Protein AF-A0A2J6IHY3-F1 (afdb_monomer)

Secondary structure (DSSP, 8-state):
--HHHHHHHHHHHHHHHHHHHHHHHHHHHHS---HHHHHHHHHHHHTT-----SSPPPHHHHHHHHHHHHHHHHHHHHHHHHHHHHHHHHHHHHHTHHHHTTTT-----SEEEEE--SHHHHHHHHHHHHTT--EEEEES-HHHHHHTTTSSSEEEES-TTSHHHHHHTTGGGEEEEEE--S---

Mean predicted aligned error: 14.16 Å

Sequence (185 aa):
MDISGNRNILIAGLYSLVLIIAGTIGYMLIDDYSFVNALYMTVITVSTVGYGEVQELSDAGKIFTLVLILAGLGVLAYFITSISQNLFQNQLGFFYGVYNKRKGVSKMENHVIVVGYGRNGGQVVNELMALGSNLIVVDESHEIVINNMGQPVRFIEGDATQDEILIKADIKMAKSLITTLPNDA

Nearest PDB structures (foldseek):
  3fwz-assembly1_B  TM=9.564E-01  e=4.174E-05  Escherichia coli K-12
  4gx5-assembly2_D-3  TM=4.742E-01  e=3.148E-06  Geobacter sulfurreducens PCA
  8by2-assembly1_A  TM=4.312E-01  e=1.243E-04  Escherichia coli
  8bxg-assembly1_A  TM=3.828E-01  e=2.636E-05  Escherichia coli
  9emb-assembly1_A  TM=4.256E-01  e=3.703E-04  Escherichia coli

Foldseek 3Di:
DDPVLVVLLVVLVVLLVVLLVCQLVCCCPQVVDDSVLSSVQSCCLLVVVPPDRSDDGDPSRVVVSVVSNVSSVVSVVSNVVSVVVVVVCVVVCLVCVLVPVVPPDDQDAAAEEEEDCPPVSVVVVVVCVVVVGAYEYEYQDPVVCSVCVPDPHHYQHDDPVDPVSCVVVNVVRYPYYHYPDPDPD

Structure (mmCIF, N/CA/C/O backbone):
data_AF-A0A2J6IHY3-F1
#
_entry.id   AF-A0A2J6IHY3-F1
#
loop_
_atom_site.group_PDB
_atom_site.id
_atom_site.type_symbol
_atom_site.label_atom_id
_atom_site.label_alt_id
_atom_site.label_comp_id
_atom_site.label_asym_id
_atom_site.label_entity_id
_atom_site.label_seq_id
_atom_site.pdbx_PDB_ins_code
_atom_site.Cartn_x
_atom_site.Cartn_y
_atom_site.Cartn_z
_atom_site.occupancy
_atom_site.B_iso_or_equiv
_atom_site.auth_seq_id
_atom_site.auth_comp_id
_atom_site.auth_asym_id
_atom_site.auth_atom_id
_atom_site.pdbx_PDB_model_num
ATOM 1 N N . MET A 1 1 ? -5.785 -13.556 7.963 1.00 42.06 1 MET A N 1
ATOM 2 C CA . MET A 1 1 ? -4.796 -12.853 7.128 1.00 42.06 1 MET A CA 1
ATOM 3 C C . MET A 1 1 ? -5.444 -12.707 5.774 1.00 42.06 1 MET A C 1
ATOM 5 O O . MET A 1 1 ? -5.869 -13.720 5.236 1.00 42.06 1 MET A O 1
ATOM 9 N N . ASP A 1 2 ? -5.664 -11.478 5.322 1.00 45.94 2 ASP A N 1
ATOM 10 C CA . ASP A 1 2 ? -6.341 -11.220 4.054 1.00 45.94 2 ASP A CA 1
ATOM 11 C C . ASP A 1 2 ? -5.385 -11.546 2.897 1.00 45.94 2 ASP A C 1
ATOM 13 O O . ASP A 1 2 ? -4.332 -10.932 2.746 1.00 45.94 2 ASP A O 1
ATOM 17 N N . ILE A 1 3 ? -5.706 -12.593 2.138 1.00 53.34 3 ILE A N 1
ATOM 18 C CA . ILE A 1 3 ? -4.872 -13.128 1.048 1.00 53.34 3 ILE A CA 1
ATOM 19 C C . ILE A 1 3 ? -5.014 -12.256 -0.217 1.00 53.34 3 ILE A C 1
ATOM 21 O O . ILE A 1 3 ? -4.190 -12.330 -1.132 1.00 53.34 3 ILE A O 1
ATOM 25 N N . SER A 1 4 ? -6.045 -11.404 -0.284 1.00 59.22 4 SER A N 1
ATOM 26 C CA . SER A 1 4 ? -6.382 -10.632 -1.484 1.00 59.22 4 SER A CA 1
ATOM 27 C C . SER A 1 4 ? -5.392 -9.498 -1.774 1.00 59.22 4 SER A C 1
ATOM 29 O O . SER A 1 4 ? -5.002 -9.304 -2.928 1.00 59.22 4 SER A O 1
ATOM 31 N N . GLY A 1 5 ? -4.918 -8.818 -0.729 1.00 64.81 5 GLY A N 1
ATOM 32 C CA . GLY A 1 5 ? -3.976 -7.706 -0.818 1.00 64.81 5 GLY A CA 1
ATOM 33 C C . GLY A 1 5 ? -2.616 -8.095 -1.395 1.00 64.81 5 GLY A C 1
ATOM 34 O O . GLY A 1 5 ? -2.132 -7.467 -2.341 1.00 64.81 5 GLY A O 1
ATOM 35 N N . ASN A 1 6 ? -2.054 -9.205 -0.903 1.00 72.88 6 ASN A N 1
ATOM 36 C CA . ASN A 1 6 ? -0.790 -9.748 -1.404 1.00 72.88 6 ASN A CA 1
ATOM 37 C C . ASN A 1 6 ? -0.890 -10.161 -2.876 1.00 72.88 6 ASN A C 1
ATOM 39 O O . ASN A 1 6 ? 0.055 -9.963 -3.634 1.00 72.88 6 ASN A O 1
ATOM 43 N N . ARG A 1 7 ? -2.036 -10.702 -3.309 1.00 82.75 7 ARG A N 1
ATOM 44 C CA . ARG A 1 7 ? -2.224 -11.144 -4.695 1.00 82.75 7 ARG A CA 1
ATOM 45 C C . ARG A 1 7 ? -2.152 -9.980 -5.686 1.00 82.75 7 ARG A C 1
ATOM 47 O O . ARG A 1 7 ? -1.493 -10.116 -6.709 1.00 82.75 7 ARG A O 1
ATOM 54 N N . ASN A 1 8 ? -2.780 -8.842 -5.388 1.00 82.31 8 ASN A N 1
ATOM 55 C CA . ASN A 1 8 ? -2.781 -7.687 -6.296 1.00 82.31 8 ASN A CA 1
ATOM 56 C C . ASN A 1 8 ? -1.384 -7.058 -6.427 1.00 82.31 8 ASN A C 1
ATOM 58 O O . ASN A 1 8 ? -0.966 -6.708 -7.529 1.00 82.31 8 ASN A O 1
ATOM 62 N N . ILE A 1 9 ? -0.627 -6.989 -5.325 1.00 85.31 9 ILE A N 1
ATOM 63 C CA . ILE A 1 9 ? 0.766 -6.514 -5.333 1.00 85.31 9 ILE A CA 1
ATOM 64 C C . ILE A 1 9 ? 1.656 -7.461 -6.151 1.00 85.31 9 ILE A C 1
ATOM 66 O O . ILE A 1 9 ? 2.458 -6.999 -6.959 1.00 85.31 9 ILE A O 1
ATOM 70 N N . LEU A 1 10 ? 1.485 -8.780 -5.997 1.00 88.88 10 LEU A N 1
ATOM 71 C CA . LEU A 1 10 ? 2.213 -9.774 -6.793 1.00 88.88 10 LEU A CA 1
ATOM 72 C C . LEU A 1 10 ? 1.886 -9.664 -8.287 1.00 88.88 10 LEU A C 1
ATOM 74 O O . LEU A 1 10 ? 2.791 -9.725 -9.116 1.00 88.88 10 LEU A O 1
ATOM 78 N N . ILE A 1 11 ? 0.613 -9.460 -8.631 1.00 89.75 11 ILE A N 1
ATOM 79 C CA . ILE A 1 11 ? 0.174 -9.254 -10.016 1.00 89.75 11 ILE A CA 1
ATOM 80 C C . ILE A 1 11 ? 0.811 -7.987 -10.598 1.00 89.75 11 ILE A C 1
ATOM 82 O O . ILE A 1 11 ? 1.359 -8.033 -11.697 1.00 89.75 11 ILE A O 1
ATOM 86 N N . ALA A 1 12 ? 0.795 -6.873 -9.862 1.00 88.75 12 ALA A N 1
ATOM 87 C CA . ALA A 1 12 ? 1.433 -5.633 -10.298 1.00 88.75 12 ALA A CA 1
ATOM 88 C C . ALA A 1 12 ? 2.948 -5.810 -10.498 1.00 88.75 12 ALA A C 1
ATOM 90 O O . ALA A 1 12 ? 3.487 -5.385 -11.516 1.00 88.75 12 ALA A O 1
ATOM 91 N N . GLY A 1 13 ? 3.623 -6.499 -9.570 1.00 90.81 13 GLY A N 1
ATOM 92 C CA . GLY A 1 13 ? 5.043 -6.831 -9.692 1.00 90.81 13 GLY A CA 1
ATOM 93 C C . GLY A 1 13 ? 5.349 -7.689 -10.923 1.00 90.81 13 GLY A C 1
ATOM 94 O O . GLY A 1 13 ? 6.323 -7.426 -11.627 1.00 90.81 13 GLY A O 1
ATOM 95 N N . LEU A 1 14 ? 4.492 -8.667 -11.229 1.00 93.50 14 LEU A N 1
ATOM 96 C CA . LEU A 1 14 ? 4.619 -9.495 -12.427 1.00 93.50 14 LEU A CA 1
ATOM 97 C C . LEU A 1 14 ? 4.452 -8.667 -13.710 1.00 93.50 14 LEU A C 1
ATOM 99 O O . LEU A 1 14 ? 5.265 -8.804 -14.621 1.00 93.50 14 LEU A O 1
ATOM 103 N N . TYR A 1 15 ? 3.454 -7.781 -13.779 1.00 93.12 15 TYR A N 1
ATOM 104 C CA . TYR A 1 15 ? 3.274 -6.889 -14.931 1.00 93.12 15 TYR A CA 1
ATOM 105 C C . TYR A 1 15 ? 4.461 -5.942 -15.127 1.00 93.12 15 TYR A C 1
ATOM 107 O O . TYR A 1 15 ? 4.921 -5.779 -16.257 1.00 93.12 15 TYR A O 1
ATOM 115 N N . SER A 1 16 ? 5.007 -5.374 -14.047 1.00 92.50 16 SER A N 1
ATOM 116 C CA . SER A 1 16 ? 6.227 -4.558 -14.109 1.00 92.50 16 SER A CA 1
ATOM 117 C C . SER A 1 16 ? 7.418 -5.353 -14.644 1.00 92.50 16 SER A C 1
ATOM 119 O O . SER A 1 16 ? 8.154 -4.854 -15.490 1.00 92.50 16 SER A O 1
ATOM 121 N N . LEU A 1 17 ? 7.599 -6.602 -14.201 1.00 94.50 17 LEU A N 1
ATOM 122 C CA . LEU A 1 17 ? 8.675 -7.465 -14.693 1.00 94.50 17 LEU A CA 1
ATOM 123 C C . LEU A 1 17 ? 8.520 -7.761 -16.190 1.00 94.50 17 LEU A C 1
ATOM 125 O O . LEU A 1 17 ? 9.491 -7.668 -16.939 1.00 94.50 17 LEU A O 1
ATOM 129 N N . VAL A 1 18 ? 7.300 -8.072 -16.635 1.00 95.75 18 VAL A N 1
ATOM 130 C CA . VAL A 1 18 ? 6.997 -8.299 -18.055 1.00 95.75 18 VAL A CA 1
ATOM 131 C 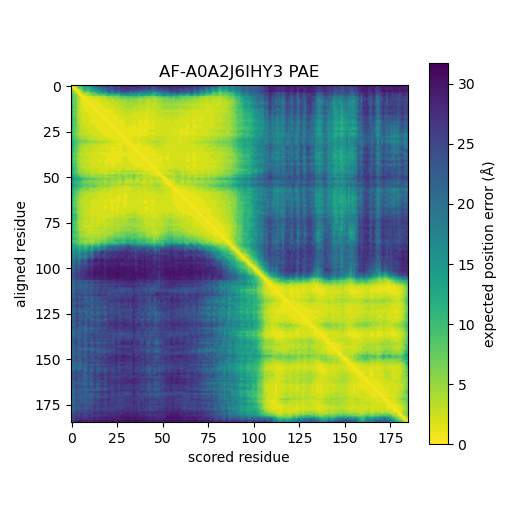C . VAL A 1 18 ? 7.280 -7.045 -18.879 1.00 95.75 18 VAL A C 1
ATOM 133 O O . VAL A 1 18 ? 7.904 -7.155 -19.931 1.00 95.75 18 VAL A O 1
ATOM 136 N N . LEU A 1 19 ? 6.897 -5.858 -18.395 1.00 95.81 19 LEU A N 1
ATOM 137 C CA . LEU A 1 19 ? 7.206 -4.590 -19.062 1.00 95.81 19 LEU A CA 1
ATOM 138 C C . LEU A 1 19 ? 8.707 -4.333 -19.158 1.00 95.81 19 LEU A C 1
ATOM 140 O O . LEU A 1 19 ? 9.171 -3.890 -20.203 1.00 95.81 19 LEU A O 1
ATOM 144 N N . ILE A 1 20 ? 9.472 -4.632 -18.106 1.00 96.88 20 ILE A N 1
ATOM 145 C CA . ILE A 1 20 ? 10.928 -4.457 -18.125 1.00 96.88 20 ILE A CA 1
ATOM 146 C C . ILE A 1 20 ? 11.571 -5.388 -19.156 1.00 96.88 20 ILE A C 1
ATOM 148 O O . ILE A 1 20 ? 12.424 -4.959 -19.933 1.00 96.88 20 ILE A O 1
ATOM 152 N N . ILE A 1 21 ? 11.144 -6.650 -19.206 1.00 97.69 21 ILE A N 1
ATOM 153 C CA . ILE A 1 21 ? 11.659 -7.623 -20.175 1.00 97.69 21 ILE A CA 1
ATOM 154 C C . ILE A 1 21 ? 11.271 -7.214 -21.601 1.00 97.69 21 ILE A C 1
ATOM 156 O O . ILE A 1 21 ? 12.132 -7.176 -22.478 1.00 97.69 21 ILE A O 1
ATOM 160 N N . ALA A 1 22 ? 10.003 -6.866 -21.832 1.00 97.50 22 ALA A N 1
ATOM 161 C CA . ALA A 1 22 ? 9.507 -6.447 -23.140 1.00 97.50 22 ALA A CA 1
ATOM 162 C C . ALA A 1 22 ? 10.168 -5.146 -23.620 1.00 97.50 22 ALA A C 1
ATOM 164 O O . ALA A 1 22 ? 10.566 -5.066 -24.778 1.00 97.50 22 ALA A O 1
ATOM 165 N N . GLY A 1 23 ? 10.339 -4.164 -22.731 1.00 97.25 23 GLY A N 1
ATOM 166 C CA . GLY A 1 23 ? 11.077 -2.926 -22.986 1.00 97.25 23 GLY A CA 1
ATOM 167 C C . GLY A 1 23 ? 12.519 -3.199 -23.399 1.00 97.25 23 GLY A C 1
ATOM 168 O O . GLY A 1 23 ? 12.959 -2.745 -24.452 1.00 97.25 23 GLY A O 1
ATOM 169 N N . THR A 1 24 ? 13.220 -4.026 -22.616 1.00 97.88 24 THR A N 1
ATOM 170 C CA . THR A 1 24 ? 14.622 -4.383 -22.871 1.00 97.88 24 THR A CA 1
ATOM 171 C C . THR A 1 24 ? 14.766 -5.078 -24.223 1.00 97.88 24 THR A C 1
ATOM 173 O O . THR A 1 24 ? 15.587 -4.672 -25.037 1.00 97.88 24 THR A O 1
ATOM 176 N N . ILE A 1 25 ? 13.940 -6.089 -24.503 1.00 98.12 25 ILE A N 1
ATOM 177 C CA . ILE A 1 25 ? 13.966 -6.793 -25.792 1.00 98.12 25 ILE A CA 1
ATOM 178 C C . ILE A 1 25 ? 13.598 -5.844 -26.940 1.00 98.12 25 ILE A C 1
ATOM 180 O O . ILE A 1 25 ? 14.235 -5.889 -27.987 1.00 98.12 25 ILE A O 1
ATOM 184 N N . GLY A 1 26 ? 12.611 -4.967 -26.750 1.00 97.38 26 GLY A N 1
ATOM 185 C CA . GLY A 1 26 ? 12.193 -3.998 -27.760 1.00 97.38 26 GLY A CA 1
ATOM 186 C C . GLY A 1 26 ? 13.325 -3.063 -28.175 1.00 97.38 26 GLY A C 1
ATOM 187 O O . GLY A 1 26 ? 13.634 -2.990 -29.359 1.00 97.38 26 GLY A O 1
ATOM 188 N N . TYR A 1 27 ? 14.014 -2.432 -27.221 1.00 97.81 27 TYR A N 1
ATOM 189 C CA . TYR A 1 27 ? 15.157 -1.566 -27.538 1.00 97.81 27 TYR A CA 1
ATOM 190 C C . TYR A 1 27 ? 16.335 -2.328 -28.157 1.00 97.81 27 TYR A C 1
ATOM 192 O O . TYR A 1 27 ? 17.015 -1.791 -29.027 1.00 97.81 27 TYR A O 1
ATOM 200 N N . MET A 1 28 ? 16.567 -3.582 -27.753 1.00 97.56 28 MET A N 1
ATOM 201 C CA . MET A 1 28 ? 17.599 -4.421 -28.376 1.00 97.56 28 MET A CA 1
ATOM 202 C C . MET A 1 28 ? 17.283 -4.766 -29.836 1.00 97.56 28 MET A C 1
ATOM 204 O O . MET A 1 28 ? 18.209 -4.929 -30.618 1.00 97.56 28 MET A O 1
ATOM 208 N N . LEU A 1 29 ? 16.006 -4.924 -30.198 1.00 97.25 29 LEU A N 1
ATOM 209 C CA . LEU A 1 29 ? 15.596 -5.338 -31.546 1.00 97.25 29 LEU A CA 1
ATOM 210 C C . LEU A 1 29 ? 15.318 -4.167 -32.494 1.00 97.25 29 LEU A C 1
ATOM 212 O O . LEU A 1 29 ? 15.458 -4.331 -33.701 1.00 97.25 29 LEU A O 1
ATOM 216 N N . ILE A 1 30 ? 14.848 -3.033 -31.971 1.00 96.19 30 ILE A N 1
ATOM 217 C CA . ILE A 1 30 ? 14.428 -1.882 -32.784 1.00 96.19 30 ILE A CA 1
ATOM 218 C C . ILE A 1 30 ? 15.601 -0.937 -33.044 1.00 96.19 30 ILE A C 1
ATOM 220 O O . ILE A 1 30 ? 15.762 -0.479 -34.171 1.00 96.19 30 ILE A O 1
ATOM 224 N N . ASP A 1 31 ? 16.404 -0.657 -32.015 1.00 95.12 31 ASP A N 1
ATOM 225 C CA . ASP A 1 31 ? 17.475 0.347 -32.064 1.00 95.12 31 ASP A CA 1
ATOM 226 C C . ASP A 1 31 ? 18.860 -0.256 -31.750 1.00 95.12 31 ASP A C 1
ATOM 228 O O . ASP A 1 31 ? 19.805 0.476 -31.467 1.00 95.12 31 ASP A O 1
ATOM 232 N N . ASP A 1 32 ? 18.991 -1.589 -31.768 1.00 95.44 32 ASP A N 1
ATOM 233 C CA . ASP A 1 32 ? 20.249 -2.327 -31.553 1.00 95.44 32 ASP A CA 1
ATOM 234 C C . ASP A 1 32 ? 20.985 -1.978 -30.243 1.00 95.44 32 ASP A C 1
ATOM 236 O O . ASP A 1 32 ? 22.217 -2.055 -30.137 1.00 95.44 32 ASP A O 1
ATOM 240 N N . TYR A 1 33 ? 20.239 -1.611 -29.196 1.00 96.38 33 TYR A N 1
ATOM 241 C CA . TYR A 1 33 ? 20.839 -1.317 -27.898 1.00 96.38 33 TYR A CA 1
ATOM 242 C C . TYR A 1 33 ? 21.558 -2.555 -27.343 1.00 96.38 33 TYR A C 1
ATOM 244 O O . TYR A 1 33 ? 21.063 -3.681 -27.407 1.00 96.38 33 TYR A O 1
ATOM 252 N N . SER A 1 34 ? 22.702 -2.347 -26.683 1.00 97.25 34 SER A N 1
ATOM 253 C CA . SER A 1 34 ? 23.289 -3.404 -25.851 1.00 97.25 34 SER A CA 1
ATOM 254 C C . SER A 1 34 ? 22.318 -3.783 -24.728 1.00 97.25 34 SER A C 1
ATOM 256 O O . SER A 1 34 ? 21.567 -2.935 -24.247 1.00 97.25 34 SER A O 1
ATOM 258 N N . PHE A 1 35 ? 22.359 -5.032 -24.252 1.00 97.31 35 PHE A N 1
ATOM 259 C CA . PHE A 1 35 ? 21.468 -5.498 -23.179 1.00 97.31 35 PHE A CA 1
ATOM 260 C C . PHE A 1 35 ? 21.441 -4.551 -21.968 1.00 97.31 35 PHE A C 1
ATOM 262 O O . PHE A 1 35 ? 20.375 -4.224 -21.453 1.00 97.31 35 PHE A O 1
ATOM 269 N N . VAL A 1 36 ? 22.612 -4.069 -21.539 1.00 97.56 36 VAL A N 1
ATOM 270 C CA . VAL A 1 36 ? 22.728 -3.164 -20.388 1.00 97.56 36 VAL A CA 1
ATOM 271 C C . VAL A 1 36 ? 22.078 -1.813 -20.682 1.00 97.56 36 VAL A C 1
ATOM 273 O O . VAL A 1 36 ? 21.336 -1.308 -19.843 1.00 97.56 36 VAL A O 1
ATOM 276 N N . ASN A 1 37 ? 22.302 -1.249 -21.871 1.00 96.81 37 ASN A N 1
ATOM 277 C CA . ASN A 1 37 ? 21.712 0.034 -22.253 1.00 96.81 37 ASN A CA 1
ATOM 278 C C . ASN A 1 3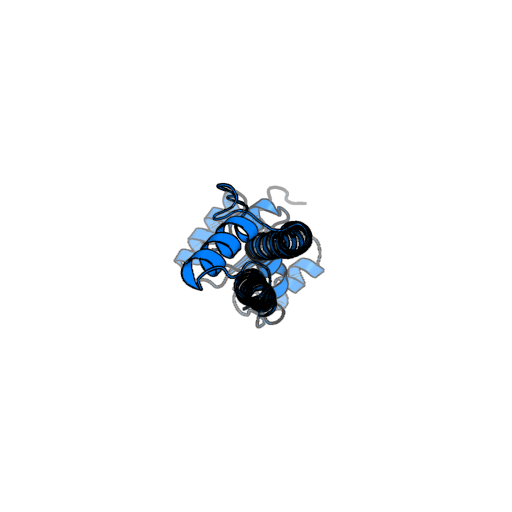7 ? 20.198 -0.076 -22.439 1.00 96.81 37 ASN A C 1
ATOM 280 O O . ASN A 1 37 ? 19.471 0.815 -22.013 1.00 96.81 37 ASN A O 1
ATOM 284 N N . ALA A 1 38 ? 19.716 -1.173 -23.022 1.00 97.44 38 ALA A N 1
ATOM 285 C CA . ALA A 1 38 ? 18.295 -1.449 -23.201 1.00 97.44 38 ALA A CA 1
ATOM 286 C C . ALA A 1 38 ? 17.577 -1.618 -21.857 1.00 97.44 38 ALA A C 1
ATOM 288 O O . ALA A 1 38 ? 16.504 -1.048 -21.643 1.00 97.44 38 ALA A O 1
ATOM 289 N N . LEU A 1 39 ? 18.190 -2.357 -20.928 1.00 97.75 39 LEU A N 1
ATOM 290 C CA . LEU A 1 39 ? 17.665 -2.532 -19.579 1.00 97.75 39 LEU A CA 1
ATOM 291 C C . LEU A 1 39 ? 17.655 -1.200 -18.831 1.00 97.75 39 LEU A C 1
ATOM 293 O O . LEU A 1 39 ? 16.644 -0.842 -18.230 1.00 97.75 39 LEU A O 1
ATOM 297 N N . TYR A 1 40 ? 18.754 -0.447 -18.898 1.00 97.06 40 TYR A N 1
ATOM 298 C CA . TYR A 1 40 ? 18.857 0.861 -18.263 1.00 97.06 40 TYR A CA 1
ATOM 299 C C . TYR A 1 40 ? 17.813 1.840 -18.815 1.00 97.06 40 TYR A C 1
ATOM 301 O O . TYR A 1 40 ? 17.063 2.408 -18.023 1.00 97.06 40 TYR A O 1
ATOM 309 N N . MET A 1 41 ? 17.689 1.954 -20.145 1.00 96.81 41 MET A N 1
ATOM 310 C CA . MET A 1 41 ? 16.674 2.774 -20.818 1.00 96.81 41 MET A CA 1
ATOM 311 C C . MET A 1 41 ? 15.264 2.387 -20.360 1.00 96.81 41 MET A C 1
ATOM 313 O O . MET A 1 41 ? 14.487 3.227 -19.916 1.00 96.81 41 MET A O 1
ATOM 317 N N . THR A 1 42 ? 14.954 1.092 -20.359 1.00 96.88 42 THR A N 1
ATOM 318 C CA . THR A 1 42 ? 13.649 0.593 -19.910 1.00 96.88 42 THR A CA 1
ATOM 319 C C . THR A 1 42 ? 13.363 0.946 -18.455 1.00 96.88 42 THR A C 1
ATOM 321 O O . THR A 1 42 ? 12.263 1.399 -18.134 1.00 96.88 42 THR A O 1
ATOM 324 N N . VAL A 1 43 ? 14.341 0.767 -17.564 1.00 95.69 43 VAL A N 1
ATOM 325 C CA . VAL A 1 43 ? 14.184 1.068 -16.139 1.00 95.69 43 VAL A CA 1
ATOM 326 C C . VAL A 1 43 ? 13.960 2.561 -15.926 1.00 95.69 43 VAL A C 1
ATOM 328 O O . VAL A 1 43 ? 13.023 2.908 -15.211 1.00 95.69 43 VAL A O 1
ATOM 331 N N . ILE A 1 44 ? 14.737 3.455 -16.549 1.00 95.19 44 ILE A N 1
ATOM 332 C CA . ILE A 1 44 ? 14.539 4.908 -16.383 1.00 95.19 44 ILE A CA 1
ATOM 333 C C . ILE A 1 44 ? 13.201 5.385 -16.963 1.00 95.19 44 ILE A C 1
ATOM 335 O O . ILE A 1 44 ? 12.609 6.314 -16.413 1.00 95.19 44 ILE A O 1
ATOM 339 N N . THR A 1 45 ? 12.691 4.735 -18.016 1.00 95.00 45 THR A N 1
ATOM 340 C CA . THR A 1 45 ? 11.364 5.011 -18.582 1.00 95.00 45 THR A CA 1
ATOM 341 C C . THR A 1 45 ? 10.244 4.534 -17.653 1.00 95.00 45 THR A C 1
ATOM 343 O O . THR A 1 45 ? 9.397 5.330 -17.252 1.00 95.00 45 THR A O 1
ATOM 346 N N . VAL A 1 46 ? 10.236 3.253 -17.266 1.00 92.81 46 VAL A N 1
ATOM 347 C CA . VAL A 1 46 ? 9.154 2.646 -16.461 1.00 92.81 46 VAL A CA 1
ATOM 348 C C . VAL A 1 46 ? 9.135 3.179 -15.025 1.00 92.81 46 VAL A C 1
ATOM 350 O O . VAL A 1 46 ? 8.066 3.332 -14.440 1.00 92.81 46 VAL A O 1
ATOM 353 N N . SER A 1 47 ? 10.298 3.513 -14.458 1.00 90.88 47 SER A N 1
ATOM 354 C CA . SER A 1 47 ? 10.401 4.140 -13.130 1.00 90.88 47 SER A CA 1
ATOM 355 C C . SER A 1 47 ? 10.008 5.617 -13.116 1.00 90.88 47 SER A C 1
ATOM 357 O O . SER A 1 47 ? 10.010 6.228 -12.049 1.00 90.88 47 SER A O 1
ATOM 359 N N . THR A 1 48 ? 9.677 6.202 -14.272 1.00 90.38 48 THR A N 1
ATOM 360 C CA . THR A 1 48 ? 9.341 7.625 -14.448 1.00 90.38 48 THR A CA 1
ATOM 361 C C . THR A 1 48 ? 10.465 8.603 -14.080 1.00 90.38 48 THR A C 1
ATOM 363 O O . THR A 1 48 ? 10.217 9.797 -13.949 1.00 90.38 48 THR A O 1
ATOM 366 N N . VAL A 1 49 ? 11.709 8.125 -13.945 1.00 93.56 49 VAL A N 1
ATOM 367 C CA . VAL A 1 49 ? 12.875 8.980 -13.664 1.00 93.56 49 VAL A CA 1
ATOM 368 C C . VAL A 1 49 ? 13.242 9.820 -14.889 1.00 93.56 49 VAL A C 1
ATOM 370 O O . VAL A 1 49 ? 13.451 11.021 -14.762 1.00 93.56 49 VAL A O 1
ATOM 373 N N . GLY A 1 50 ? 13.302 9.199 -16.072 1.00 87.12 50 GLY A N 1
ATOM 374 C CA . GLY A 1 50 ? 13.399 9.910 -17.350 1.00 87.12 50 GLY A CA 1
ATOM 375 C C . GLY A 1 50 ? 14.635 10.803 -17.533 1.00 87.12 50 GLY A C 1
ATOM 376 O O . GLY A 1 50 ? 14.489 11.967 -17.888 1.00 87.12 50 GLY A O 1
ATOM 377 N N . TYR A 1 51 ? 15.852 10.272 -17.362 1.00 87.50 51 TYR A N 1
ATOM 378 C CA . TYR A 1 51 ? 17.101 11.027 -17.592 1.00 87.50 51 TYR A CA 1
ATOM 379 C C . TYR A 1 51 ? 17.378 11.419 -19.059 1.00 87.50 51 TYR A C 1
ATOM 381 O O . TYR A 1 51 ? 18.350 12.124 -19.323 1.00 87.50 51 TYR A O 1
ATOM 389 N N . GLY A 1 52 ? 16.532 10.987 -19.996 1.00 85.44 52 GLY A N 1
ATOM 390 C CA . GLY A 1 52 ? 16.715 11.158 -21.437 1.00 85.44 52 GLY A CA 1
ATOM 391 C C . GLY A 1 52 ? 17.026 9.840 -22.144 1.00 85.44 52 GLY A C 1
ATOM 392 O O . GLY A 1 52 ? 17.106 8.787 -21.512 1.00 85.44 52 GLY A O 1
ATOM 393 N N . GLU A 1 53 ? 17.158 9.901 -23.468 1.00 90.44 53 GLU A N 1
ATOM 394 C CA . GLU A 1 53 ? 17.498 8.743 -24.298 1.00 90.44 53 GLU A CA 1
ATOM 395 C C . GLU A 1 53 ? 18.960 8.334 -24.068 1.00 90.44 53 GLU A C 1
ATOM 397 O O . GLU A 1 53 ? 19.858 9.176 -24.049 1.00 90.44 53 GLU A O 1
ATOM 402 N N . VAL A 1 54 ? 19.209 7.035 -23.880 1.00 91.44 54 VAL A N 1
ATOM 403 C CA . VAL A 1 54 ? 20.571 6.506 -23.671 1.00 91.44 54 VAL A CA 1
ATOM 404 C C . VAL A 1 54 ? 21.383 6.551 -24.971 1.00 91.44 54 VAL A C 1
ATOM 406 O O . VAL A 1 54 ? 22.601 6.721 -24.932 1.00 91.44 54 VAL A O 1
ATOM 409 N N . GLN A 1 55 ? 20.712 6.390 -26.114 1.00 90.38 55 GLN A N 1
ATOM 410 C CA . GLN A 1 55 ? 21.240 6.535 -27.474 1.00 90.38 55 GLN A CA 1
ATOM 411 C C . GLN A 1 55 ? 20.146 7.126 -28.374 1.00 90.38 55 GLN A C 1
ATOM 413 O O . GLN A 1 55 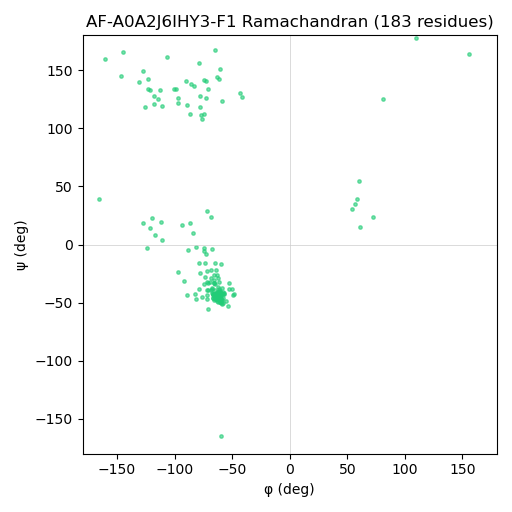? 18.979 7.110 -27.993 1.00 90.38 55 GLN A O 1
ATOM 418 N N . GLU A 1 56 ? 20.492 7.612 -29.566 1.00 91.81 56 GLU A N 1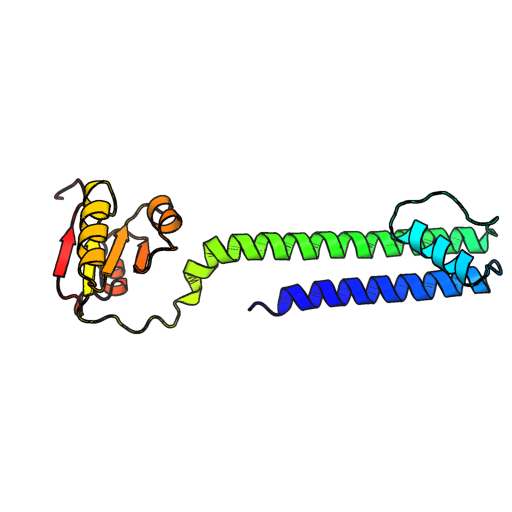
ATOM 419 C CA . GLU A 1 56 ? 19.486 8.146 -30.494 1.00 91.81 56 GLU A CA 1
ATOM 420 C C . GLU A 1 56 ? 18.439 7.084 -30.855 1.00 91.81 56 GLU A C 1
ATOM 422 O O . GLU A 1 56 ? 18.778 6.007 -31.347 1.00 91.81 56 GLU A O 1
ATOM 427 N N . LEU A 1 57 ? 17.164 7.390 -30.605 1.00 93.50 57 LEU A N 1
ATOM 428 C CA . LEU A 1 57 ? 16.057 6.527 -31.010 1.00 93.50 57 LEU A CA 1
ATOM 429 C C . LEU A 1 57 ? 15.669 6.763 -32.474 1.00 93.50 57 LEU A C 1
ATOM 431 O O . LEU A 1 57 ? 15.466 7.905 -32.911 1.00 93.50 57 LEU A O 1
ATOM 435 N N . SER A 1 58 ? 15.446 5.673 -33.210 1.00 95.38 58 SER A N 1
ATOM 436 C CA . SER A 1 58 ? 14.751 5.726 -34.497 1.00 95.38 58 SER A CA 1
ATOM 437 C C . SER A 1 58 ? 13.294 6.174 -34.321 1.00 95.38 58 SER A C 1
ATOM 439 O O . SER A 1 58 ? 12.741 6.180 -33.219 1.00 95.38 58 SER A O 1
ATOM 441 N N . ASP A 1 59 ? 12.611 6.520 -35.414 1.00 96.88 59 ASP A N 1
ATOM 442 C CA . ASP A 1 59 ? 11.184 6.863 -35.341 1.00 96.88 59 ASP A CA 1
ATOM 443 C C . ASP A 1 59 ? 10.329 5.684 -34.839 1.00 96.88 59 ASP A C 1
ATOM 445 O O . ASP A 1 59 ? 9.363 5.885 -34.099 1.00 96.88 59 ASP A O 1
ATOM 449 N N . ALA A 1 60 ? 10.727 4.448 -35.161 1.00 96.12 60 ALA A N 1
ATOM 450 C CA . ALA A 1 60 ? 10.115 3.244 -34.605 1.00 96.12 60 ALA A CA 1
ATOM 451 C C . ALA A 1 60 ? 10.387 3.120 -33.095 1.00 96.12 60 ALA A C 1
ATOM 453 O O . ALA A 1 60 ? 9.458 2.850 -32.330 1.00 96.12 60 ALA A O 1
ATOM 454 N N . GLY A 1 61 ? 11.622 3.395 -32.664 1.00 96.25 61 GLY A N 1
ATOM 455 C CA . GLY A 1 61 ? 12.028 3.443 -31.259 1.00 96.25 61 GLY A CA 1
ATOM 456 C C . GLY A 1 61 ? 11.230 4.459 -30.447 1.00 96.25 61 GLY A C 1
ATOM 457 O O . GLY A 1 61 ? 10.745 4.157 -29.360 1.00 96.25 61 GLY A O 1
ATOM 458 N N . LYS A 1 62 ? 10.97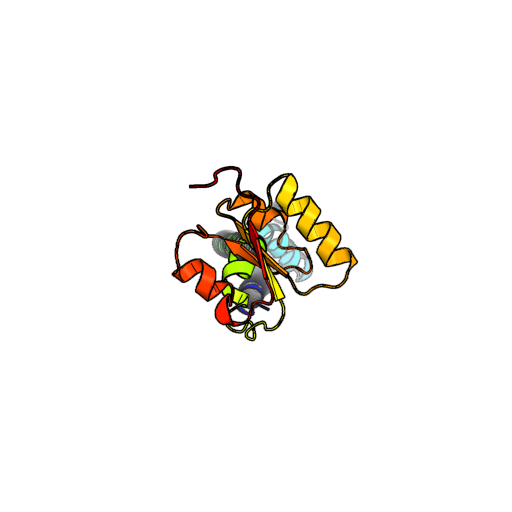9 5.650 -30.999 1.00 96.31 62 LYS A N 1
ATOM 459 C CA . LYS A 1 62 ? 10.144 6.682 -30.357 1.00 96.31 62 LYS A CA 1
ATOM 460 C C . LYS A 1 62 ? 8.698 6.227 -30.178 1.00 96.31 62 LYS A C 1
ATOM 462 O O . LYS A 1 62 ? 8.139 6.387 -29.093 1.00 96.31 62 LYS A O 1
ATOM 467 N N . ILE A 1 63 ? 8.089 5.638 -31.211 1.00 97.81 63 ILE A N 1
ATOM 468 C CA . ILE A 1 63 ? 6.719 5.099 -31.125 1.00 97.81 63 ILE A CA 1
ATOM 469 C C . ILE A 1 63 ? 6.655 3.973 -30.088 1.00 97.81 63 ILE A C 1
ATOM 471 O O . ILE A 1 63 ? 5.729 3.934 -29.275 1.00 97.81 63 ILE A O 1
ATOM 475 N N . PHE A 1 64 ? 7.653 3.091 -30.071 1.00 97.31 64 PHE A N 1
ATOM 476 C CA . PHE A 1 64 ? 7.764 2.036 -29.071 1.00 97.31 64 PHE A CA 1
ATOM 477 C C . PHE A 1 64 ? 7.849 2.605 -27.649 1.00 97.31 64 PHE A C 1
ATOM 479 O O . PHE A 1 64 ? 7.067 2.211 -26.781 1.00 97.31 64 PHE A O 1
ATOM 486 N N . THR A 1 65 ? 8.724 3.587 -27.426 1.00 96.00 65 THR A N 1
ATOM 487 C CA . THR A 1 65 ? 8.876 4.277 -26.140 1.00 96.00 65 THR A CA 1
ATOM 488 C C . THR A 1 65 ? 7.569 4.926 -25.687 1.00 96.00 65 THR A C 1
ATOM 490 O O . THR A 1 65 ? 7.209 4.816 -24.516 1.00 96.00 65 THR A O 1
ATOM 493 N N . LEU A 1 66 ? 6.804 5.544 -26.596 1.00 96.19 66 LEU A N 1
ATOM 494 C CA . LEU A 1 66 ? 5.488 6.114 -26.274 1.00 96.19 66 LEU A CA 1
ATOM 495 C C . LEU A 1 66 ? 4.517 5.050 -25.744 1.00 96.19 66 LEU A C 1
ATOM 497 O O . LEU A 1 66 ? 3.862 5.264 -24.722 1.00 96.19 66 LEU A O 1
ATOM 501 N N . VAL A 1 67 ? 4.444 3.892 -26.403 1.00 96.50 67 VAL A N 1
ATOM 502 C CA . VAL A 1 67 ? 3.598 2.775 -25.954 1.00 96.50 67 VAL A CA 1
ATOM 503 C C . VAL A 1 67 ? 4.075 2.241 -24.602 1.00 96.50 67 VAL A C 1
ATOM 505 O O . VAL A 1 67 ? 3.255 2.006 -23.711 1.00 96.50 67 VAL A O 1
ATOM 508 N N . LEU A 1 68 ? 5.391 2.100 -24.421 1.00 95.81 68 LEU A N 1
ATOM 509 C CA . LEU A 1 68 ? 5.996 1.639 -23.172 1.00 95.81 68 LEU A CA 1
ATOM 510 C C . LEU A 1 68 ? 5.673 2.579 -22.000 1.00 95.81 68 LEU A C 1
ATOM 512 O O . LEU A 1 68 ? 5.322 2.105 -20.919 1.00 95.81 68 LEU A O 1
ATOM 516 N N . ILE A 1 69 ? 5.725 3.896 -22.217 1.00 95.50 69 ILE A N 1
ATOM 517 C CA . ILE A 1 69 ? 5.359 4.908 -21.214 1.00 95.50 69 ILE A CA 1
ATOM 518 C C . ILE A 1 69 ? 3.886 4.774 -20.823 1.00 95.50 69 ILE A C 1
ATOM 520 O O . ILE A 1 69 ? 3.574 4.707 -19.633 1.00 95.50 69 ILE A O 1
ATOM 524 N N . LEU A 1 70 ? 2.973 4.702 -21.799 1.00 95.62 70 LEU A N 1
ATOM 525 C CA . LEU A 1 70 ? 1.536 4.574 -21.525 1.00 95.62 70 LEU A CA 1
ATOM 526 C C . LEU A 1 70 ? 1.220 3.298 -20.735 1.00 95.62 70 LEU A C 1
ATOM 528 O O . LEU A 1 70 ? 0.441 3.336 -19.779 1.00 95.62 70 LEU A O 1
ATOM 532 N N . ALA A 1 71 ? 1.858 2.182 -21.089 1.00 94.25 71 ALA A N 1
ATOM 533 C CA . ALA A 1 71 ? 1.712 0.931 -20.357 1.00 94.25 71 ALA A CA 1
ATOM 534 C C . ALA A 1 71 ? 2.284 1.031 -18.929 1.00 94.25 71 ALA A C 1
ATOM 536 O O . ALA A 1 71 ? 1.636 0.597 -17.973 1.00 94.25 71 ALA A O 1
ATOM 537 N N . GLY A 1 72 ? 3.455 1.657 -18.769 1.00 92.25 72 GLY A N 1
ATOM 538 C CA . GLY A 1 72 ? 4.081 1.905 -17.470 1.00 92.25 72 GLY A CA 1
ATOM 539 C C . GLY A 1 72 ? 3.205 2.744 -16.536 1.00 92.25 72 GLY A C 1
ATOM 540 O O . GLY A 1 72 ? 3.035 2.385 -15.370 1.00 92.25 72 GLY A 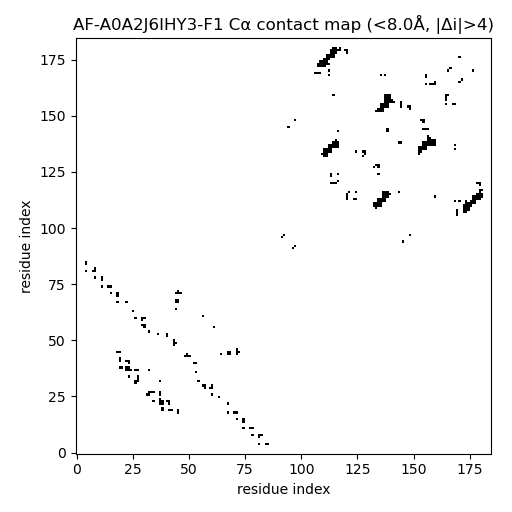O 1
ATOM 541 N N . LEU A 1 73 ? 2.569 3.801 -17.051 1.00 93.19 73 LEU A N 1
ATOM 542 C CA . LEU A 1 73 ? 1.632 4.631 -16.285 1.00 93.19 73 LEU A CA 1
ATOM 543 C C . LEU A 1 73 ? 0.422 3.834 -15.781 1.00 93.19 73 LEU A C 1
ATOM 545 O O . LEU A 1 73 ? 0.005 4.012 -14.636 1.00 93.19 73 LEU A O 1
ATOM 549 N N . GLY A 1 74 ? -0.119 2.927 -16.601 1.00 91.62 74 GLY A N 1
ATOM 550 C CA . GLY A 1 74 ? -1.218 2.048 -16.194 1.00 91.62 74 GLY A CA 1
ATOM 551 C C . GLY A 1 74 ? -0.834 1.127 -15.032 1.00 91.62 74 GLY A C 1
ATOM 552 O O . GLY A 1 74 ? -1.585 0.999 -14.061 1.00 91.62 74 GLY A O 1
ATOM 553 N N . VAL A 1 75 ? 0.361 0.533 -15.091 1.00 89.38 75 VAL A N 1
ATOM 554 C CA . VAL A 1 75 ? 0.873 -0.333 -14.017 1.00 89.38 75 VAL A CA 1
ATOM 555 C C . VAL A 1 75 ? 1.156 0.465 -12.745 1.00 89.38 75 VAL A C 1
ATOM 557 O O . VAL A 1 75 ? 0.782 0.020 -11.658 1.00 89.38 75 VAL A O 1
ATOM 560 N N . LEU A 1 76 ? 1.733 1.664 -12.861 1.00 88.25 76 LEU A N 1
ATOM 561 C CA . LEU A 1 76 ? 1.978 2.543 -11.718 1.00 88.25 76 LEU A CA 1
ATOM 562 C C . LEU A 1 76 ? 0.669 2.953 -11.028 1.00 88.25 76 LEU A C 1
ATOM 564 O O . LEU A 1 76 ? 0.565 2.856 -9.804 1.00 88.25 76 LEU A O 1
ATOM 568 N N . ALA A 1 77 ? -0.349 3.346 -11.798 1.00 89.69 77 ALA A N 1
ATOM 569 C CA . ALA A 1 77 ? -1.667 3.683 -11.264 1.00 89.69 77 ALA A CA 1
ATOM 570 C C . ALA A 1 77 ? -2.287 2.498 -10.508 1.00 89.69 77 ALA A C 1
ATOM 572 O O . ALA A 1 77 ? -2.710 2.650 -9.360 1.00 89.69 77 ALA A O 1
ATOM 573 N N . TYR A 1 78 ? -2.267 1.300 -11.102 1.00 88.69 78 TYR A N 1
ATOM 574 C CA . TYR A 1 78 ? -2.768 0.083 -10.460 1.00 88.69 78 TYR A CA 1
ATOM 575 C C . TYR A 1 78 ? -2.009 -0.257 -9.168 1.00 88.69 78 TYR A C 1
ATOM 577 O O . TYR A 1 78 ? -2.620 -0.648 -8.167 1.00 88.69 78 TYR A O 1
ATOM 585 N N . PHE A 1 79 ? -0.687 -0.079 -9.162 1.00 86.38 79 PHE A N 1
ATOM 586 C CA . PHE A 1 79 ? 0.153 -0.314 -7.991 1.00 86.38 79 PHE A CA 1
ATOM 587 C C . PHE A 1 79 ? -0.183 0.652 -6.849 1.00 86.38 79 PHE A C 1
ATOM 589 O O . PHE A 1 79 ? -0.414 0.206 -5.724 1.00 86.38 79 PHE A O 1
ATOM 596 N N . ILE A 1 80 ? -0.308 1.952 -7.139 1.00 87.56 80 ILE A N 1
ATOM 597 C CA . ILE A 1 80 ? -0.707 2.973 -6.156 1.00 87.56 80 ILE A CA 1
ATOM 598 C C . ILE A 1 80 ? -2.097 2.665 -5.595 1.00 87.56 80 ILE A C 1
ATOM 600 O O . ILE A 1 80 ? -2.284 2.689 -4.378 1.00 87.56 80 ILE A O 1
ATOM 604 N N . THR A 1 81 ? -3.070 2.329 -6.448 1.00 87.00 81 THR A N 1
ATOM 605 C CA . THR A 1 81 ? -4.416 1.943 -5.997 1.00 87.00 81 THR A CA 1
ATOM 606 C C . THR A 1 81 ? -4.373 0.708 -5.098 1.00 87.00 81 THR A C 1
ATOM 608 O O . THR A 1 81 ? -5.018 0.694 -4.050 1.00 87.00 81 THR A O 1
ATOM 611 N N . SER A 1 82 ? -3.584 -0.304 -5.457 1.00 84.62 82 SER A N 1
ATOM 612 C CA . SER A 1 82 ? -3.457 -1.540 -4.679 1.00 84.62 82 SER A CA 1
ATOM 613 C C . SER A 1 82 ? -2.809 -1.298 -3.315 1.00 84.62 82 SER A C 1
ATOM 615 O O . SER A 1 82 ? -3.299 -1.812 -2.308 1.00 84.62 82 SER A O 1
ATOM 617 N N . ILE A 1 83 ? -1.742 -0.495 -3.250 1.00 82.69 83 ILE A N 1
ATOM 618 C CA . ILE A 1 83 ? -1.108 -0.107 -1.980 1.00 82.69 83 ILE A CA 1
ATOM 619 C C . ILE A 1 83 ? -2.076 0.706 -1.131 1.00 82.69 83 ILE A C 1
ATOM 621 O O . ILE A 1 83 ? -2.240 0.405 0.047 1.00 82.69 83 ILE A O 1
ATOM 625 N N . SER A 1 84 ? -2.736 1.698 -1.728 1.00 82.12 84 SER A N 1
ATOM 626 C CA . SER A 1 84 ? -3.730 2.530 -1.055 1.00 82.12 84 SER A CA 1
ATOM 627 C C . SER A 1 84 ? -4.803 1.656 -0.405 1.00 82.12 84 SER A C 1
ATOM 629 O O . SER A 1 84 ? -4.984 1.705 0.809 1.00 82.12 84 SER A O 1
ATOM 631 N N . GLN A 1 85 ? -5.421 0.747 -1.164 1.00 77.38 85 GLN A N 1
ATOM 632 C CA . GLN A 1 85 ? -6.410 -0.196 -0.637 1.00 77.38 85 GLN A CA 1
ATOM 633 C C . GLN A 1 85 ? -5.860 -1.063 0.499 1.00 77.38 85 GLN A C 1
ATOM 635 O O . GLN A 1 85 ? -6.556 -1.240 1.489 1.00 77.38 85 GLN A O 1
ATOM 640 N N . ASN A 1 86 ? -4.627 -1.567 0.404 1.00 70.69 86 ASN A N 1
ATOM 641 C CA . ASN A 1 86 ? -4.013 -2.365 1.472 1.00 70.69 86 ASN A CA 1
ATOM 642 C C . ASN A 1 86 ? -3.741 -1.546 2.743 1.00 70.69 86 ASN A C 1
ATOM 644 O O . ASN A 1 86 ? -4.004 -2.017 3.848 1.00 70.69 86 ASN A O 1
ATOM 648 N N . LEU A 1 87 ? -3.238 -0.317 2.610 1.00 71.19 87 LEU A N 1
ATOM 649 C CA . LEU A 1 87 ? -2.998 0.577 3.744 1.00 71.19 87 LEU A CA 1
ATOM 650 C C . LEU A 1 87 ? -4.315 0.965 4.420 1.00 71.19 87 LEU A C 1
ATOM 652 O O . LEU A 1 87 ? -4.435 0.858 5.642 1.00 71.19 87 LEU A O 1
ATOM 656 N N . PHE A 1 88 ? -5.323 1.339 3.629 1.00 67.19 88 PHE A N 1
ATOM 657 C CA . PHE A 1 88 ? -6.657 1.638 4.136 1.00 67.19 88 PHE A CA 1
ATOM 658 C C . PHE A 1 88 ? -7.320 0.403 4.740 1.00 67.19 88 PHE A C 1
ATOM 660 O O . PHE A 1 88 ? -7.923 0.530 5.794 1.00 67.19 88 PHE A O 1
ATOM 667 N N . GLN A 1 89 ? -7.173 -0.792 4.164 1.00 58.50 89 GLN A N 1
ATOM 668 C CA . GLN A 1 89 ? -7.686 -2.036 4.749 1.00 58.50 89 GLN A CA 1
ATOM 669 C C . GLN A 1 89 ? -6.948 -2.452 6.021 1.00 58.50 89 GLN A C 1
ATOM 671 O O . GLN A 1 89 ? -7.568 -3.067 6.879 1.00 58.50 89 GLN A O 1
ATOM 676 N N . ASN A 1 90 ? -5.671 -2.113 6.203 1.00 54.12 90 ASN A N 1
ATOM 677 C CA . ASN A 1 90 ? -4.978 -2.368 7.468 1.00 54.12 90 ASN A CA 1
ATOM 678 C C . ASN A 1 90 ? -5.416 -1.396 8.572 1.00 54.12 90 ASN A C 1
ATOM 680 O O . ASN A 1 90 ? -5.522 -1.810 9.725 1.00 54.12 90 ASN A O 1
ATOM 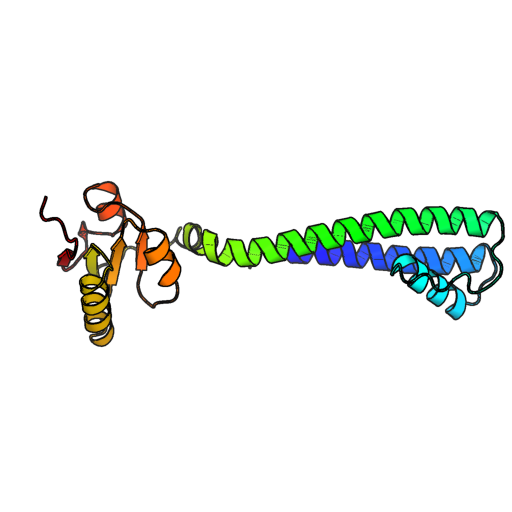684 N N . GLN A 1 91 ? -5.737 -0.142 8.238 1.00 51.09 91 GLN A N 1
ATOM 685 C CA . GLN A 1 91 ? -6.315 0.796 9.207 1.00 51.09 91 GLN A CA 1
ATOM 686 C C . GLN A 1 91 ? -7.800 0.497 9.465 1.00 51.09 91 GLN A C 1
ATOM 688 O O . GLN A 1 91 ? -8.214 0.362 10.612 1.00 51.09 91 GLN A O 1
ATOM 693 N N . LEU A 1 92 ? -8.596 0.250 8.423 1.00 45.06 92 LEU A N 1
ATOM 694 C CA . LEU A 1 92 ? -9.981 -0.219 8.530 1.00 45.06 92 LEU A CA 1
ATOM 695 C C . LEU A 1 92 ? -10.063 -1.627 9.117 1.00 45.06 92 LEU A C 1
ATOM 697 O O . LEU A 1 92 ? -11.055 -1.942 9.732 1.00 45.06 92 LEU A O 1
ATOM 701 N N . GLY A 1 93 ? -9.058 -2.486 9.009 1.00 45.38 93 GLY A N 1
ATOM 702 C CA . GLY A 1 93 ? -9.012 -3.784 9.686 1.00 45.38 93 GLY A CA 1
ATOM 703 C C . GLY A 1 93 ? -8.784 -3.646 11.191 1.00 45.38 93 GLY A C 1
ATOM 704 O O . GLY A 1 93 ? -9.190 -4.520 11.952 1.00 45.38 93 GLY A O 1
ATOM 705 N N . PHE A 1 94 ? -8.207 -2.531 11.636 1.00 44.72 94 PHE A N 1
ATOM 706 C CA . PHE A 1 94 ? -8.131 -2.162 13.046 1.00 44.72 94 PHE A CA 1
ATOM 707 C C . PHE A 1 94 ? -9.472 -1.583 13.541 1.00 44.72 94 PHE A C 1
ATOM 709 O O . PHE A 1 94 ? -9.925 -1.956 14.618 1.00 44.72 94 PHE A O 1
ATOM 716 N N . PHE A 1 95 ? -10.166 -0.782 12.717 1.00 42.69 95 PHE A N 1
ATOM 717 C CA . PHE A 1 95 ? -11.474 -0.185 13.057 1.00 42.69 95 PHE A CA 1
ATOM 718 C C . PHE A 1 95 ? -12.694 -1.124 12.843 1.00 42.69 95 PHE A C 1
ATOM 720 O O . PHE A 1 95 ? -13.567 -1.223 13.695 1.00 42.69 95 PHE A O 1
ATOM 727 N N . TYR A 1 96 ? -12.749 -1.877 11.742 1.00 38.44 96 TYR A N 1
ATOM 728 C CA . TYR A 1 96 ? -13.796 -2.848 11.361 1.00 38.44 96 TYR A CA 1
ATOM 729 C C . TYR A 1 96 ? -13.458 -4.304 11.715 1.00 38.44 96 TYR A C 1
ATOM 731 O O . TYR A 1 96 ? -14.365 -5.129 11.856 1.00 38.44 96 TYR A O 1
ATOM 739 N N . GLY A 1 97 ? -12.182 -4.674 11.866 1.00 40.00 97 GLY A N 1
ATOM 740 C CA . GLY A 1 97 ? -11.814 -6.046 12.242 1.00 40.00 97 GLY A CA 1
ATOM 741 C C . GLY A 1 97 ? -12.216 -6.399 13.673 1.00 40.00 97 GLY A C 1
ATOM 742 O O . GLY A 1 97 ? -12.454 -7.572 13.953 1.00 40.00 97 GLY A O 1
ATOM 743 N N . VAL A 1 98 ? -12.414 -5.413 14.550 1.00 44.25 98 VAL A N 1
ATOM 744 C CA . VAL A 1 98 ? -13.048 -5.640 15.859 1.00 44.25 98 VAL A CA 1
ATOM 745 C C . VAL A 1 98 ? -14.556 -5.884 15.725 1.00 44.25 98 VAL A C 1
ATOM 747 O O . VAL A 1 98 ? -15.114 -6.670 16.491 1.00 44.25 98 VAL A O 1
ATOM 750 N N . TYR A 1 99 ? -15.202 -5.343 14.688 1.00 42.28 99 TYR A N 1
ATOM 751 C CA . TYR A 1 99 ? -16.625 -5.574 14.429 1.00 42.28 99 TYR A CA 1
ATOM 752 C C . TYR A 1 99 ? -16.926 -7.003 13.945 1.00 42.28 99 TYR A C 1
ATOM 754 O O . TYR A 1 99 ? -17.974 -7.549 14.282 1.00 42.28 99 TYR A O 1
ATOM 762 N N . ASN A 1 100 ? -16.017 -7.647 13.193 1.00 37.34 100 ASN A N 1
ATOM 763 C CA . ASN A 1 100 ? -16.345 -8.906 12.500 1.00 37.34 100 ASN A CA 1
ATOM 764 C C . ASN A 1 100 ? -15.448 -10.126 12.789 1.00 37.34 100 ASN A C 1
ATOM 766 O O . ASN A 1 100 ? -15.782 -11.226 12.345 1.00 37.34 100 ASN A O 1
ATOM 770 N N . LYS A 1 101 ? -14.379 -10.020 13.596 1.00 37.28 101 LYS A N 1
ATOM 771 C CA . LYS A 1 101 ? -13.630 -11.205 14.092 1.00 37.28 101 LYS A CA 1
ATOM 772 C C . LYS A 1 101 ? -14.202 -11.823 15.372 1.00 37.28 101 LYS A C 1
ATOM 774 O O . LYS A 1 101 ? -13.539 -12.604 16.047 1.00 37.28 101 LYS A O 1
ATOM 779 N N . ARG A 1 102 ? -15.459 -11.507 15.682 1.00 43.53 102 ARG A N 1
ATOM 780 C CA . ARG A 1 102 ? -16.219 -12.067 16.802 1.00 43.53 102 ARG A CA 1
ATOM 781 C C . ARG A 1 102 ? -17.493 -12.804 16.360 1.00 43.53 102 ARG A C 1
ATOM 783 O O . ARG A 1 102 ? -18.345 -13.085 17.191 1.00 43.53 102 ARG A O 1
ATOM 790 N N . LYS A 1 103 ? -17.575 -13.271 15.103 1.00 36.22 103 LYS A N 1
ATOM 791 C CA . LYS A 1 103 ? -18.530 -14.331 14.680 1.00 36.22 103 LYS A CA 1
ATOM 792 C C . LYS A 1 103 ? -18.212 -15.727 15.266 1.00 36.22 103 LYS A C 1
ATOM 794 O O . LYS A 1 103 ? -18.606 -16.751 14.724 1.00 36.22 103 LYS A O 1
ATOM 799 N N . GLY A 1 104 ? -17.506 -15.753 16.392 1.00 40.56 104 GLY A N 1
ATOM 800 C CA . GLY A 1 104 ? -17.129 -16.938 17.148 1.00 40.56 104 GLY A CA 1
ATOM 801 C C . GLY A 1 104 ? -16.638 -16.571 18.547 1.00 40.56 104 GLY A C 1
ATOM 802 O O . GLY A 1 104 ? -15.652 -17.135 19.006 1.00 40.56 104 GLY A O 1
ATOM 803 N N . VAL A 1 105 ? -17.260 -15.589 19.214 1.00 49.34 105 VAL A N 1
ATOM 804 C CA . VAL A 1 105 ? -17.044 -15.435 20.662 1.00 49.34 105 VAL A CA 1
ATOM 805 C C . VAL A 1 105 ? -17.863 -16.527 21.314 1.00 49.34 105 VAL A C 1
ATOM 807 O O . VAL A 1 105 ? -19.091 -16.492 21.283 1.00 49.34 105 VAL A O 1
ATOM 810 N N . SER A 1 106 ? -17.167 -17.527 21.841 1.00 54.94 106 SER A N 1
ATOM 811 C CA . SER A 1 106 ? -17.721 -18.468 22.803 1.00 54.94 106 SER A CA 1
ATOM 812 C C . SER A 1 106 ? -18.541 -17.697 23.835 1.00 54.94 106 SER A C 1
ATOM 814 O O . SER A 1 106 ? -18.036 -16.710 24.376 1.00 54.94 106 SER A O 1
ATOM 816 N N . LYS A 1 107 ? -19.782 -18.129 24.094 1.00 63.06 107 LYS A N 1
ATOM 817 C CA . LYS A 1 107 ? -20.587 -17.620 25.213 1.00 63.06 107 LYS A CA 1
ATOM 818 C C . LYS A 1 107 ? -19.696 -17.471 26.445 1.00 63.06 107 LYS A C 1
ATOM 820 O O . LYS A 1 107 ? -18.979 -18.411 26.790 1.00 63.06 107 LYS A O 1
ATOM 825 N N . MET A 1 108 ? -19.693 -16.288 27.047 1.00 73.19 108 MET A N 1
ATOM 826 C CA . MET A 1 108 ? -19.012 -16.085 28.321 1.00 73.19 108 MET A CA 1
ATOM 827 C C . MET A 1 108 ? -19.968 -16.467 29.449 1.00 73.19 108 MET A C 1
ATOM 829 O O . MET A 1 108 ? -21.157 -16.161 29.393 1.00 73.19 108 MET A O 1
ATOM 833 N N . GLU A 1 109 ? -19.441 -17.164 30.449 1.00 79.19 109 GLU A N 1
ATOM 834 C CA . GLU A 1 109 ? -20.163 -17.546 31.660 1.00 79.19 109 GLU A CA 1
ATOM 835 C C . GLU A 1 109 ? -19.348 -17.098 32.877 1.00 79.19 109 GLU A C 1
ATOM 837 O O . GLU A 1 109 ? -18.115 -17.051 32.821 1.00 79.19 109 GLU A O 1
ATOM 842 N N . ASN A 1 110 ? -20.028 -16.774 33.983 1.00 86.50 110 ASN A N 1
ATOM 843 C CA . ASN A 1 110 ? -19.399 -16.321 35.229 1.00 86.50 110 ASN A CA 1
ATOM 844 C C . ASN A 1 110 ? -18.533 -15.052 35.052 1.00 86.50 110 ASN A C 1
ATOM 846 O O . ASN A 1 110 ? -17.452 -14.921 35.632 1.00 86.50 110 ASN A O 1
ATOM 850 N N . HIS A 1 111 ? -19.006 -14.111 34.231 1.00 91.44 111 HIS A N 1
ATOM 851 C CA . HIS A 1 111 ? -18.388 -12.801 34.001 1.00 91.44 111 HIS A CA 1
ATOM 852 C C . HIS A 1 111 ? -19.168 -11.667 34.670 1.00 91.44 111 HIS A C 1
ATOM 854 O O . HIS A 1 111 ? -20.344 -11.814 35.000 1.00 91.44 111 HIS A O 1
ATOM 860 N N . VAL A 1 112 ? -18.516 -10.524 34.856 1.00 93.88 112 VAL A N 1
ATOM 861 C CA . VAL A 1 112 ? -19.150 -9.287 35.326 1.00 93.88 112 VAL A CA 1
ATOM 862 C C . VAL A 1 112 ? -19.405 -8.371 34.131 1.00 93.88 112 VAL A C 1
ATOM 864 O O . VAL A 1 112 ? -18.519 -8.184 33.294 1.00 93.88 112 VAL A O 1
ATOM 867 N N . ILE A 1 113 ? -20.608 -7.806 34.049 1.00 95.38 113 ILE A N 1
ATOM 868 C CA . ILE A 1 113 ? -20.957 -6.781 33.060 1.00 95.38 113 ILE A CA 1
ATOM 869 C C . ILE A 1 113 ? -20.811 -5.409 33.715 1.00 95.38 113 ILE A C 1
ATOM 871 O O . ILE A 1 113 ? -21.408 -5.171 34.760 1.00 95.38 113 ILE A O 1
ATOM 875 N N . VAL A 1 114 ? -20.049 -4.501 33.112 1.00 95.44 114 VAL A N 1
ATOM 876 C CA . VAL A 1 114 ? -19.962 -3.098 33.540 1.00 95.44 114 VAL A CA 1
ATOM 877 C C . VAL A 1 114 ? -20.626 -2.221 32.485 1.00 95.44 114 VAL A C 1
ATOM 879 O O . VAL A 1 114 ? -20.205 -2.216 31.332 1.00 95.44 114 VAL A O 1
ATOM 882 N N . VAL A 1 115 ? -21.671 -1.496 32.870 1.00 95.31 115 VAL A N 1
ATOM 883 C CA . VAL A 1 115 ? -22.396 -0.555 32.014 1.00 95.31 115 VAL A CA 1
ATOM 884 C C . VAL A 1 115 ? -21.877 0.858 32.275 1.00 95.31 115 VAL A C 1
ATOM 886 O O . VAL A 1 115 ? -21.913 1.346 33.408 1.00 95.31 115 VAL A O 1
ATOM 889 N N . GLY A 1 116 ? -21.387 1.506 31.222 1.00 93.12 116 GLY A N 1
ATOM 890 C CA . GLY A 1 116 ? -20.659 2.769 31.272 1.00 93.12 116 GLY A CA 1
ATOM 891 C C . GLY A 1 116 ? -19.186 2.561 31.634 1.00 93.12 116 GLY A C 1
ATOM 892 O O . GLY A 1 116 ? -18.865 1.982 32.667 1.00 93.12 116 GLY A O 1
ATOM 893 N N . TYR A 1 117 ? -18.276 3.063 30.804 1.00 92.31 117 TYR A N 1
ATOM 894 C CA . TYR A 1 117 ? -16.820 3.064 31.009 1.00 92.31 117 TYR A CA 1
ATOM 895 C C . TYR A 1 117 ? -16.280 4.482 31.242 1.00 92.31 117 TYR A C 1
ATOM 897 O O . TYR A 1 117 ? -15.092 4.758 31.093 1.00 92.31 117 TYR A O 1
ATOM 905 N N . GLY A 1 118 ? -17.147 5.422 31.621 1.00 88.62 118 GLY A N 1
ATOM 906 C CA . GLY A 1 118 ? -16.724 6.760 32.023 1.00 88.62 118 GLY A CA 1
ATOM 907 C C . GLY A 1 118 ? -15.767 6.739 33.226 1.00 88.62 118 GLY A C 1
ATOM 908 O O . GLY A 1 118 ? -15.232 5.712 33.636 1.00 88.62 118 GLY A O 1
ATOM 909 N N . ARG A 1 119 ? -15.574 7.895 33.866 1.00 87.75 119 ARG A N 1
ATOM 910 C CA . ARG A 1 119 ? -14.605 8.053 34.972 1.00 87.75 119 ARG A CA 1
ATOM 911 C C . ARG A 1 119 ? -14.699 6.965 36.056 1.00 87.75 119 ARG A C 1
ATOM 913 O O . ARG A 1 119 ? -13.667 6.462 36.484 1.00 87.75 119 ARG A O 1
ATOM 920 N N . ASN A 1 120 ? -15.917 6.593 36.457 1.00 91.19 120 ASN A N 1
ATOM 921 C CA . ASN A 1 120 ? -16.152 5.575 37.485 1.00 91.19 120 ASN A CA 1
ATOM 922 C C . ASN A 1 120 ? -16.055 4.155 36.908 1.00 91.19 120 ASN A C 1
ATOM 924 O O . ASN A 1 120 ? -15.359 3.311 37.467 1.00 91.19 120 ASN A O 1
ATOM 928 N N . GLY A 1 121 ? -16.697 3.902 35.764 1.00 91.88 121 GLY A N 1
ATOM 929 C CA . GLY A 1 121 ? -16.671 2.603 35.092 1.00 91.88 121 GLY A CA 1
ATOM 930 C C . GLY A 1 121 ? -15.264 2.121 34.756 1.00 91.88 121 GLY A C 1
ATOM 931 O O . GLY A 1 121 ? -14.926 0.972 35.030 1.00 91.88 121 GLY A O 1
ATOM 932 N N . GLY A 1 122 ? -14.401 3.014 34.265 1.00 91.94 122 GLY A N 1
ATOM 933 C CA . GLY A 1 122 ? -12.998 2.694 34.003 1.00 91.94 122 GLY A CA 1
ATOM 934 C C . GLY A 1 122 ? -12.226 2.278 35.260 1.00 91.94 122 GLY A C 1
ATOM 935 O O . GLY A 1 122 ? -11.421 1.351 35.207 1.00 91.94 122 GLY A O 1
ATOM 936 N N . GLN A 1 123 ? -12.491 2.905 36.413 1.00 92.38 123 GLN A N 1
ATOM 937 C CA . GLN A 1 123 ? -11.868 2.511 37.685 1.00 92.38 123 GLN A CA 1
ATOM 938 C C . GLN A 1 123 ? -12.327 1.120 38.130 1.00 92.38 123 GLN A C 1
ATOM 940 O O . GLN A 1 123 ? -11.488 0.282 38.454 1.00 92.38 123 GLN A O 1
ATOM 945 N N . VAL A 1 124 ? -13.635 0.855 38.064 1.00 93.81 124 VAL A N 1
ATOM 946 C CA . VAL A 1 124 ? -14.215 -0.460 38.384 1.00 93.81 124 VAL A CA 1
ATOM 947 C C . VAL A 1 124 ? -13.618 -1.546 37.494 1.00 93.81 124 VAL A C 1
ATOM 949 O O . VAL A 1 124 ? -13.219 -2.603 37.979 1.00 93.81 124 VAL A O 1
ATOM 952 N N . VAL A 1 125 ? -13.519 -1.286 36.189 1.00 92.50 125 VAL A N 1
ATOM 953 C CA . VAL A 1 125 ? -12.937 -2.237 35.240 1.00 92.50 125 VAL A CA 1
ATOM 954 C C . VAL A 1 125 ? -11.477 -2.516 35.577 1.00 92.50 125 VAL A C 1
ATOM 956 O O . VAL A 1 125 ? -11.108 -3.685 35.638 1.00 92.50 125 VAL A O 1
ATOM 959 N N . ASN A 1 126 ? -10.669 -1.491 35.861 1.00 91.38 126 ASN A N 1
ATOM 960 C CA . ASN A 1 126 ? -9.261 -1.663 36.235 1.00 91.38 126 ASN A CA 1
ATOM 961 C C . ASN A 1 126 ? -9.086 -2.499 37.511 1.00 91.38 126 ASN A C 1
ATOM 963 O O . ASN A 1 126 ? -8.226 -3.380 37.556 1.00 91.38 126 ASN A O 1
ATOM 967 N N . GLU A 1 127 ? -9.912 -2.260 38.530 1.00 92.62 127 GLU A N 1
ATOM 968 C CA . GLU A 1 127 ? -9.867 -3.010 39.788 1.00 92.62 127 GLU A CA 1
ATOM 969 C C . GLU A 1 127 ? -10.274 -4.477 39.588 1.00 92.62 127 GLU A C 1
ATOM 971 O O . GLU A 1 127 ? -9.563 -5.391 40.008 1.00 92.62 127 GLU A O 1
ATOM 976 N N . LEU A 1 128 ? -11.366 -4.729 38.862 1.00 90.38 128 LEU A N 1
ATOM 977 C CA . LEU A 1 128 ? -11.815 -6.091 38.564 1.00 90.38 128 LEU A CA 1
ATOM 978 C C . LEU A 1 128 ? -10.823 -6.852 37.673 1.00 90.38 128 LEU A C 1
ATOM 980 O O . LEU A 1 128 ? -10.664 -8.066 37.833 1.00 90.38 128 LEU A O 1
ATOM 984 N N . MET A 1 129 ? -10.129 -6.152 36.771 1.00 85.00 129 MET A N 1
ATOM 985 C CA . MET A 1 129 ? -9.053 -6.725 35.959 1.00 85.00 129 MET A CA 1
ATOM 986 C C . MET A 1 129 ? -7.865 -7.141 36.824 1.00 85.00 129 MET A C 1
ATOM 988 O O . MET A 1 129 ? -7.334 -8.234 36.638 1.00 85.00 129 MET A O 1
ATOM 992 N N . ALA A 1 130 ? -7.470 -6.304 37.791 1.00 86.19 130 ALA A N 1
ATOM 993 C CA . ALA A 1 130 ? -6.391 -6.616 38.728 1.00 86.19 130 ALA A CA 1
ATOM 994 C C . ALA A 1 130 ? -6.714 -7.845 39.598 1.00 86.19 130 ALA A C 1
ATOM 996 O O . ALA A 1 130 ? -5.813 -8.589 39.980 1.00 86.19 130 ALA A O 1
ATOM 997 N N . LEU A 1 131 ? -8.002 -8.096 39.852 1.00 86.31 131 LEU A N 1
ATOM 998 C CA . LEU A 1 131 ? -8.501 -9.297 40.529 1.00 86.31 131 LEU A CA 1
ATOM 999 C C . LEU A 1 131 ? -8.633 -10.523 39.604 1.00 86.31 131 LEU A C 1
ATOM 1001 O O . LEU A 1 131 ? -9.025 -11.593 40.068 1.00 86.31 131 LEU A O 1
ATOM 1005 N N . GLY A 1 132 ? -8.335 -10.393 38.307 1.00 79.81 132 GLY A N 1
ATOM 1006 C CA . GLY A 1 132 ? -8.431 -11.480 37.328 1.00 79.81 132 GLY A CA 1
ATOM 1007 C C . GLY A 1 132 ? -9.866 -11.868 36.958 1.00 79.81 132 GLY A C 1
ATOM 1008 O O . GLY A 1 132 ? -10.110 -13.005 36.552 1.00 79.81 132 GLY A O 1
ATOM 1009 N N . SER A 1 133 ? -10.830 -10.958 37.120 1.00 84.06 133 SER A N 1
ATOM 1010 C CA . SER A 1 133 ? -12.231 -11.226 36.778 1.00 84.06 133 SER A CA 1
ATOM 1011 C C . SER A 1 133 ? -12.457 -11.214 35.265 1.00 84.06 133 SER A C 1
ATOM 1013 O O . SER A 1 133 ? -11.928 -10.365 34.550 1.00 84.06 133 SER A O 1
ATOM 1015 N N . ASN A 1 134 ? -13.312 -12.116 34.776 1.00 86.75 134 ASN A N 1
ATOM 1016 C CA . ASN A 1 134 ? -13.812 -12.065 33.401 1.00 86.75 134 ASN A CA 1
ATOM 1017 C C . ASN A 1 134 ? -14.817 -10.917 33.265 1.00 86.75 134 ASN A C 1
ATOM 1019 O O . ASN A 1 134 ? -15.783 -10.854 34.028 1.00 86.75 134 ASN A O 1
ATOM 1023 N N . LEU A 1 135 ? -14.605 -10.024 32.296 1.00 89.06 135 LEU A N 1
ATOM 1024 C CA . LEU A 1 135 ? -15.332 -8.757 32.197 1.00 89.06 135 LEU A CA 1
ATOM 1025 C C . LEU A 1 135 ? -15.883 -8.520 30.790 1.00 89.06 135 LEU A C 1
ATOM 1027 O O . LEU A 1 135 ? -15.204 -8.758 29.785 1.00 89.06 135 LEU A O 1
ATOM 1031 N N . ILE A 1 136 ? -17.102 -7.988 30.740 1.00 92.12 136 ILE A N 1
ATOM 1032 C CA . ILE A 1 136 ? -17.700 -7.385 29.550 1.00 92.12 136 ILE A CA 1
ATOM 1033 C C . ILE A 1 136 ? -18.088 -5.950 29.904 1.00 92.12 136 ILE A C 1
ATOM 1035 O O . ILE A 1 136 ? -18.689 -5.714 30.945 1.00 92.12 136 ILE A O 1
ATOM 1039 N N . VAL A 1 137 ? -17.756 -4.995 29.044 1.00 93.25 137 VAL A N 1
ATOM 1040 C CA . VAL A 1 137 ? -18.104 -3.582 29.214 1.00 93.25 137 VAL A CA 1
ATOM 1041 C C . VAL A 1 137 ? -19.100 -3.184 28.135 1.00 93.25 137 VAL A C 1
ATOM 1043 O O . VAL A 1 137 ? -18.880 -3.501 26.968 1.00 93.25 137 VAL A O 1
ATOM 1046 N N . VAL A 1 138 ? -20.178 -2.505 28.514 1.00 93.75 138 VAL A N 1
ATOM 1047 C CA . VAL A 1 138 ? -21.186 -1.950 27.602 1.00 93.75 138 VAL A CA 1
ATOM 1048 C C . VAL A 1 138 ? -21.133 -0.430 27.692 1.00 93.75 138 VAL A C 1
ATOM 1050 O O . VAL A 1 138 ? -21.240 0.111 28.790 1.00 93.75 138 VAL A O 1
ATOM 1053 N N . ASP A 1 139 ? -20.959 0.258 26.568 1.00 92.44 139 ASP A N 1
ATOM 1054 C CA . ASP A 1 139 ? -20.980 1.724 26.507 1.00 92.44 139 ASP A CA 1
ATOM 1055 C C . ASP A 1 139 ? -21.573 2.189 25.169 1.00 92.44 139 ASP A C 1
ATOM 1057 O O . ASP A 1 139 ? -21.372 1.546 24.139 1.00 92.44 139 ASP A O 1
ATOM 1061 N N . GLU A 1 140 ? -22.305 3.300 25.169 1.00 90.38 140 GLU A N 1
ATOM 1062 C CA . GLU A 1 140 ? -22.882 3.890 23.954 1.00 90.38 140 GLU A CA 1
ATOM 1063 C C . GLU A 1 140 ? -21.849 4.665 23.130 1.00 90.38 140 GLU A C 1
ATOM 1065 O O . GLU A 1 140 ? -22.015 4.849 21.924 1.00 90.38 140 GLU A O 1
ATOM 1070 N N . SER A 1 141 ? -20.775 5.138 23.766 1.00 87.75 141 SER A N 1
ATOM 1071 C CA . SER A 1 141 ? -19.755 5.945 23.112 1.00 87.75 141 SER A CA 1
ATOM 1072 C C . SER A 1 141 ? -18.831 5.083 22.259 1.00 87.75 141 SER A C 1
ATOM 1074 O O . SER A 1 141 ? -17.972 4.344 22.752 1.00 87.75 141 SER A O 1
ATOM 1076 N N . HIS A 1 142 ? -18.942 5.271 20.947 1.00 84.81 142 HIS A N 1
ATOM 1077 C CA . HIS A 1 142 ? -18.045 4.674 19.962 1.00 84.81 142 HIS A CA 1
ATOM 1078 C C . HIS A 1 142 ? -16.562 4.960 20.260 1.00 84.81 142 HIS A C 1
ATOM 1080 O O . HIS A 1 142 ? -15.705 4.088 20.112 1.00 84.81 142 HIS A O 1
ATOM 1086 N N . GLU A 1 143 ? -16.250 6.173 20.731 1.00 82.38 143 GLU A N 1
ATOM 1087 C CA . GLU A 1 143 ? -14.884 6.591 21.062 1.00 82.38 143 GLU A CA 1
ATOM 1088 C C . GLU A 1 143 ? -14.313 5.789 22.239 1.00 82.38 143 GLU A C 1
ATOM 1090 O O . GLU A 1 143 ? -13.176 5.318 22.181 1.00 82.38 143 GLU A O 1
ATOM 1095 N N . ILE A 1 144 ? -15.112 5.580 23.288 1.00 85.38 144 ILE A N 1
ATOM 1096 C CA . ILE A 1 144 ? -14.728 4.764 24.444 1.00 85.38 144 ILE A CA 1
ATOM 1097 C C . ILE A 1 144 ? -14.416 3.337 24.005 1.00 85.38 144 ILE A C 1
ATOM 1099 O O . ILE A 1 144 ? -13.387 2.779 24.396 1.00 85.38 144 ILE A O 1
ATOM 1103 N N . VAL A 1 145 ? -15.285 2.753 23.181 1.00 81.50 145 VAL A N 1
ATOM 1104 C CA . VAL A 1 145 ? -15.117 1.377 22.719 1.00 81.50 145 VAL A CA 1
ATOM 1105 C C . VAL A 1 145 ? -13.840 1.254 21.892 1.00 81.50 145 VAL A C 1
ATOM 1107 O O . VAL A 1 145 ? -13.028 0.386 22.205 1.00 81.50 145 VAL A O 1
ATOM 1110 N N . ILE A 1 146 ? -13.604 2.150 20.923 1.00 76.00 146 ILE A N 1
ATOM 1111 C CA . ILE A 1 146 ? -12.390 2.166 20.083 1.00 76.00 146 ILE A CA 1
ATOM 1112 C C . ILE A 1 146 ? -11.119 2.325 20.913 1.00 76.00 146 ILE A C 1
ATOM 1114 O O . ILE A 1 146 ? -10.189 1.527 20.768 1.00 76.00 146 ILE A O 1
ATOM 1118 N N . ASN A 1 147 ? -11.075 3.320 21.799 1.00 80.56 147 ASN A N 1
ATOM 1119 C CA . ASN A 1 147 ? -9.868 3.654 22.555 1.00 80.56 147 ASN A CA 1
ATOM 1120 C C . ASN A 1 147 ? -9.431 2.532 23.513 1.00 80.56 147 ASN A C 1
ATOM 1122 O O . ASN A 1 147 ? -8.284 2.519 23.958 1.00 80.56 147 ASN A O 1
ATOM 1126 N N . ASN A 1 148 ? -10.314 1.570 23.806 1.00 79.69 148 ASN A N 1
ATOM 1127 C CA . ASN A 1 148 ? -10.052 0.472 24.735 1.00 79.69 148 ASN A CA 1
ATOM 1128 C C . ASN A 1 148 ? -10.086 -0.925 24.078 1.00 79.69 148 ASN A C 1
ATOM 1130 O O . ASN A 1 148 ? -9.938 -1.927 24.779 1.00 79.69 148 ASN A O 1
ATOM 1134 N N . MET A 1 149 ? -10.178 -1.025 22.742 1.00 65.94 149 MET A N 1
ATOM 1135 C CA . MET A 1 149 ? -10.203 -2.310 22.008 1.00 65.94 149 MET A CA 1
ATOM 1136 C C . MET A 1 149 ? -8.952 -3.192 22.210 1.00 65.94 149 MET A C 1
ATOM 1138 O O . MET A 1 149 ? -8.992 -4.381 21.898 1.00 65.94 149 MET A O 1
ATOM 1142 N N . GLY A 1 150 ? -7.842 -2.634 22.709 1.00 66.75 150 GLY A N 1
ATOM 1143 C CA . GLY A 1 150 ? -6.590 -3.357 22.980 1.00 66.75 150 GLY A CA 1
ATOM 1144 C C . GLY A 1 150 ? -6.488 -3.986 24.374 1.00 66.75 150 GLY A C 1
ATOM 1145 O O . GLY A 1 150 ? -5.506 -4.670 24.661 1.00 66.75 150 GLY A O 1
ATOM 1146 N N . GLN A 1 151 ? -7.465 -3.752 25.249 1.00 74.12 151 GLN A N 1
ATOM 1147 C CA . GLN A 1 151 ? -7.466 -4.320 26.593 1.00 74.12 151 GLN A CA 1
ATOM 1148 C C . GLN A 1 151 ? -7.919 -5.790 26.585 1.00 74.12 151 GLN A C 1
ATOM 1150 O O . GLN A 1 151 ? -8.673 -6.199 25.698 1.00 74.12 151 GLN A O 1
ATOM 1155 N N . PRO A 1 152 ? -7.539 -6.601 27.592 1.00 74.00 152 PRO A N 1
ATOM 1156 C CA . PRO A 1 152 ? -8.009 -7.983 27.738 1.00 74.00 152 PRO A CA 1
ATOM 1157 C C . PRO A 1 152 ? -9.491 -8.077 28.173 1.00 74.00 152 PRO A C 1
ATOM 1159 O O . PRO A 1 152 ? -9.896 -9.038 28.820 1.00 74.00 152 PRO A O 1
ATOM 1162 N N . VAL A 1 153 ? -10.315 -7.087 27.817 1.00 83.00 153 VAL A N 1
ATOM 1163 C CA . VAL A 1 153 ? -11.725 -6.941 28.192 1.00 83.00 153 VAL A CA 1
ATOM 1164 C C . VAL A 1 153 ? -12.579 -6.851 26.927 1.00 83.00 153 VAL A C 1
ATOM 1166 O O . VAL A 1 153 ? -12.180 -6.266 25.919 1.00 83.00 153 VAL A O 1
ATOM 1169 N N . ARG A 1 154 ? -13.773 -7.452 26.942 1.00 86.44 154 ARG A N 1
ATOM 1170 C CA . ARG A 1 154 ? -14.712 -7.375 25.814 1.00 86.44 154 ARG A CA 1
ATOM 1171 C C . ARG A 1 154 ? -15.568 -6.117 25.937 1.00 86.44 154 ARG A C 1
ATOM 1173 O O . ARG A 1 154 ? -16.435 -6.070 26.797 1.00 86.44 154 ARG A O 1
ATOM 1180 N N . PHE A 1 155 ? -15.391 -5.165 25.028 1.00 89.88 155 PHE A N 1
ATOM 1181 C CA . PHE A 1 155 ? -16.287 -4.016 24.894 1.00 89.88 155 PHE A CA 1
ATOM 1182 C C . PHE A 1 155 ? -17.434 -4.319 23.922 1.00 89.88 155 PHE A C 1
ATOM 1184 O O . PHE A 1 155 ? -17.243 -4.986 22.898 1.00 89.88 155 PHE A O 1
ATOM 1191 N N . ILE A 1 156 ? -18.629 -3.845 24.253 1.00 89.81 156 ILE A N 1
ATOM 1192 C CA . ILE A 1 156 ? -19.840 -3.899 23.440 1.00 89.81 156 ILE A CA 1
ATOM 1193 C C . ILE A 1 156 ? -20.357 -2.473 23.324 1.00 89.81 156 ILE A C 1
ATOM 1195 O O . ILE A 1 156 ? -20.699 -1.846 24.318 1.00 89.81 156 ILE A O 1
ATOM 1199 N N . GLU A 1 157 ? -20.413 -1.983 22.093 1.00 91.12 157 GLU A N 1
ATOM 1200 C CA . GLU A 1 157 ? -21.060 -0.715 21.794 1.00 91.12 157 GLU A CA 1
ATOM 1201 C C . GLU A 1 157 ? -22.579 -0.897 21.775 1.00 91.12 157 GLU A C 1
ATOM 1203 O O . GLU A 1 157 ? -23.085 -1.794 21.081 1.00 91.12 157 GLU A O 1
ATOM 1208 N N . GLY A 1 158 ? -23.286 -0.067 22.536 1.00 88.62 158 GLY A N 1
ATOM 1209 C CA . GLY A 1 158 ? -24.741 -0.019 22.540 1.00 88.62 158 GLY A CA 1
ATOM 1210 C C . GLY A 1 158 ? -25.335 0.524 23.834 1.00 88.62 158 GLY A C 1
ATOM 1211 O O . GLY A 1 158 ? -24.681 0.578 24.872 1.00 88.62 158 GLY A O 1
ATOM 1212 N N . ASP A 1 159 ? -26.608 0.881 23.741 1.00 90.81 159 ASP A N 1
ATOM 1213 C CA . ASP A 1 159 ? -27.432 1.344 24.851 1.00 90.81 159 ASP A CA 1
ATOM 1214 C C . ASP A 1 159 ? -27.885 0.154 25.707 1.00 90.81 159 ASP A C 1
ATOM 1216 O O . ASP A 1 159 ? -28.565 -0.763 25.240 1.00 90.81 159 ASP A O 1
ATOM 1220 N N . ALA A 1 160 ? -27.483 0.157 26.976 1.00 91.50 160 ALA A N 1
ATOM 1221 C CA . ALA A 1 160 ? -27.774 -0.922 27.912 1.00 91.50 160 ALA A CA 1
ATOM 1222 C C . ALA A 1 160 ? -29.240 -0.966 28.378 1.00 91.50 160 ALA A C 1
ATOM 1224 O O . ALA A 1 160 ? -29.622 -1.938 29.028 1.00 91.50 160 ALA A O 1
ATOM 1225 N N . THR A 1 161 ? -30.060 0.038 28.050 1.00 90.19 161 THR A N 1
ATOM 1226 C CA . THR A 1 161 ? -31.517 -0.004 28.259 1.00 90.19 161 THR A CA 1
ATOM 1227 C C . THR A 1 161 ? -32.217 -0.922 27.254 1.00 90.19 161 THR A C 1
ATOM 1229 O O . THR A 1 161 ? -33.351 -1.343 27.477 1.00 90.19 161 THR A O 1
ATOM 1232 N N . GLN A 1 162 ? -31.538 -1.282 26.159 1.00 90.69 162 GLN A N 1
ATOM 1233 C CA . GLN A 1 162 ? -32.061 -2.187 25.144 1.00 90.69 162 GLN A CA 1
ATOM 1234 C C . GLN A 1 162 ? -31.709 -3.637 25.487 1.00 90.69 162 GLN A C 1
ATOM 1236 O O . GLN A 1 162 ? -30.537 -4.027 25.507 1.00 90.69 162 GLN A O 1
ATOM 1241 N N . ASP A 1 163 ? -32.736 -4.472 25.666 1.00 91.12 163 ASP A N 1
ATOM 1242 C CA . ASP A 1 163 ? -32.594 -5.904 25.969 1.00 91.12 163 ASP A CA 1
ATOM 1243 C C . ASP A 1 163 ? -31.633 -6.621 25.012 1.00 91.12 163 ASP A C 1
ATOM 1245 O O . ASP A 1 163 ? -30.846 -7.474 25.424 1.00 91.12 163 ASP A O 1
ATOM 1249 N N . GLU A 1 164 ? -31.657 -6.259 23.728 1.00 91.38 164 GLU A N 1
ATOM 1250 C CA . GLU A 1 164 ? -30.797 -6.846 22.700 1.00 91.38 164 GLU A CA 1
ATOM 1251 C C . GLU A 1 164 ? -29.302 -6.668 23.011 1.00 91.38 164 GLU A C 1
ATOM 1253 O O . GLU A 1 164 ? -28.507 -7.591 22.796 1.00 91.38 164 GLU A O 1
ATOM 1258 N N . ILE A 1 165 ? -28.914 -5.520 23.573 1.00 91.31 165 ILE A N 1
ATOM 1259 C CA . ILE A 1 165 ? -27.528 -5.215 23.945 1.00 91.31 165 ILE A CA 1
ATOM 1260 C C . ILE A 1 165 ? -27.104 -6.041 25.160 1.00 91.31 165 ILE A C 1
ATOM 1262 O O . ILE A 1 165 ? -26.024 -6.641 25.152 1.00 91.31 165 ILE A O 1
ATOM 1266 N N . LEU A 1 166 ? -27.966 -6.163 26.170 1.00 91.44 166 LEU A N 1
ATOM 1267 C CA . LEU A 1 166 ? -27.689 -6.986 27.351 1.00 91.44 166 LEU A CA 1
ATOM 1268 C C . LEU A 1 166 ? -27.640 -8.481 27.011 1.00 91.44 166 LEU A C 1
ATOM 1270 O O . LEU A 1 166 ? -26.782 -9.216 27.510 1.00 91.44 166 LEU A O 1
ATOM 1274 N N . ILE A 1 167 ? -28.502 -8.943 26.104 1.00 90.88 167 ILE A N 1
ATOM 1275 C CA . ILE A 1 167 ? -28.457 -10.311 25.575 1.0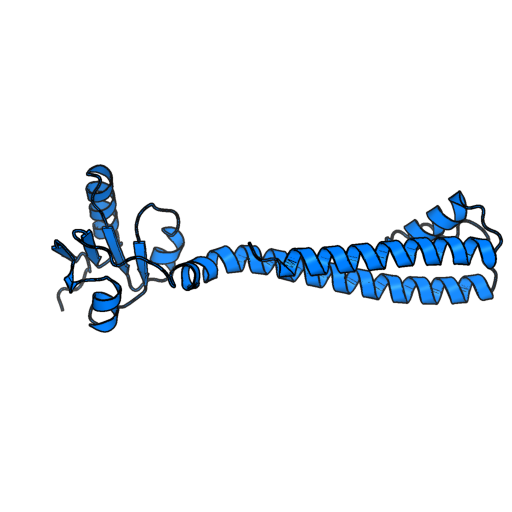0 90.88 167 ILE A CA 1
ATOM 1276 C C . ILE A 1 167 ? -27.141 -10.546 24.820 1.00 90.88 167 ILE A C 1
ATOM 1278 O O . ILE A 1 167 ? -26.507 -11.583 25.019 1.00 90.88 167 ILE A O 1
ATOM 1282 N N . LYS A 1 168 ? -26.683 -9.582 24.011 1.00 88.31 168 LYS A N 1
ATOM 1283 C CA . LYS A 1 168 ? -25.379 -9.627 23.318 1.00 88.31 168 LYS A CA 1
ATOM 1284 C C . LYS A 1 168 ? -24.189 -9.635 24.290 1.00 88.31 168 LYS A C 1
ATOM 1286 O O . LYS A 1 168 ? -23.126 -10.162 23.942 1.00 88.31 168 LYS A O 1
ATOM 1291 N N . ALA A 1 169 ? -24.372 -9.083 25.490 1.00 90.44 169 ALA A N 1
ATOM 1292 C CA . ALA A 1 169 ? -23.438 -9.130 26.617 1.00 90.44 169 ALA A CA 1
ATOM 1293 C C . ALA A 1 169 ? -23.542 -10.414 27.463 1.00 90.44 169 ALA A C 1
ATOM 1295 O O . ALA A 1 169 ? -22.928 -10.498 28.527 1.00 90.44 169 ALA A O 1
ATOM 1296 N N . ASP A 1 170 ? -24.292 -11.421 27.005 1.00 90.94 170 ASP A N 1
ATOM 1297 C CA . ASP A 1 170 ? -24.474 -12.699 27.695 1.00 90.94 170 ASP A CA 1
ATOM 1298 C C . ASP A 1 170 ? -25.028 -12.527 29.132 1.00 90.94 170 ASP A C 1
ATOM 1300 O O . ASP A 1 170 ? -24.693 -13.302 30.029 1.00 90.94 170 ASP A O 1
ATOM 1304 N N . ILE A 1 171 ? -25.906 -11.534 29.368 1.00 93.69 171 ILE A N 1
ATOM 1305 C CA . ILE A 1 171 ? -26.428 -11.190 30.712 1.00 93.69 171 ILE A CA 1
ATOM 1306 C C . ILE A 1 171 ? -27.019 -12.378 31.477 1.00 93.69 171 ILE A C 1
ATOM 1308 O O . ILE A 1 171 ? -26.879 -12.464 32.692 1.00 93.69 171 ILE A O 1
ATOM 1312 N N . LYS A 1 172 ? -27.622 -13.341 30.772 1.00 91.88 172 LYS A N 1
ATOM 1313 C CA . LYS A 1 172 ? -28.217 -14.542 31.381 1.00 91.88 172 LYS A CA 1
ATOM 1314 C C . LYS A 1 172 ? -27.193 -15.444 32.083 1.00 91.88 172 LYS A C 1
ATOM 1316 O O . LYS A 1 172 ? -27.589 -16.235 32.930 1.00 91.88 172 LYS A O 1
ATOM 1321 N N . MET A 1 173 ? -25.916 -15.339 31.716 1.00 91.25 173 MET A N 1
ATOM 1322 C CA . MET A 1 173 ? -24.805 -16.118 32.276 1.00 91.25 173 MET A CA 1
ATOM 1323 C C . MET A 1 173 ? -23.842 -15.254 33.106 1.00 91.25 173 MET A C 1
ATOM 1325 O O . MET A 1 173 ? -22.811 -15.747 33.575 1.00 91.25 173 MET A O 1
ATOM 1329 N N . ALA A 1 174 ? -24.160 -13.966 33.273 1.00 93.38 174 ALA A N 1
ATOM 1330 C CA . ALA A 1 174 ? -23.353 -13.038 34.043 1.00 93.38 174 ALA A CA 1
ATOM 1331 C C . ALA A 1 174 ? -23.489 -13.319 35.545 1.00 93.38 174 ALA A C 1
ATOM 1333 O O . ALA A 1 174 ? -24.571 -13.598 36.059 1.00 93.38 174 ALA A O 1
ATOM 1334 N N . LYS A 1 175 ? -22.373 -13.202 36.261 1.00 95.06 175 LYS A N 1
ATOM 1335 C CA . LYS A 1 175 ? -22.319 -13.272 37.724 1.00 95.06 175 LYS A CA 1
ATOM 1336 C C . LYS A 1 175 ? -22.945 -12.032 38.363 1.00 95.06 175 LYS A C 1
ATOM 1338 O O . LYS A 1 175 ? -23.598 -12.130 39.398 1.00 95.06 175 LYS A O 1
ATOM 1343 N N . SER A 1 176 ? -22.703 -10.866 37.773 1.00 94.94 176 SER A N 1
ATOM 1344 C CA . SER A 1 176 ? -23.231 -9.585 38.235 1.00 9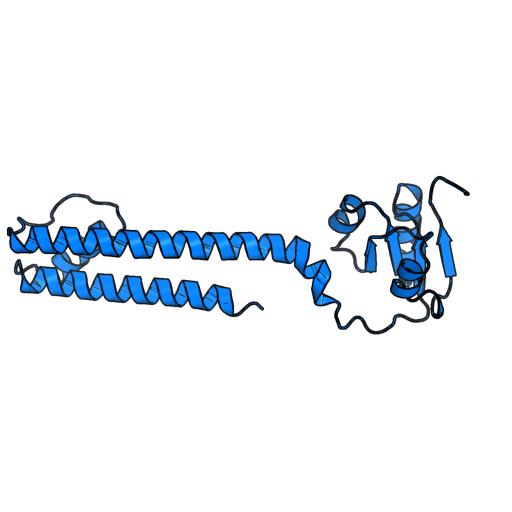4.94 176 SER A CA 1
ATOM 1345 C C . SER A 1 176 ? -23.193 -8.542 37.122 1.00 94.94 176 SER A C 1
ATOM 1347 O O . SER A 1 176 ? -22.436 -8.665 36.155 1.00 94.94 176 SER A O 1
ATOM 1349 N N . LEU A 1 177 ? -24.004 -7.499 37.287 1.00 94.81 177 LEU A N 1
ATOM 1350 C CA . LEU A 1 177 ? -23.991 -6.296 36.466 1.00 94.81 177 LEU A CA 1
ATOM 1351 C C . LEU A 1 177 ? -23.736 -5.089 37.372 1.00 94.81 177 LEU A C 1
ATOM 1353 O O . LEU A 1 177 ? -24.346 -4.970 38.433 1.00 94.81 177 LEU A O 1
ATOM 1357 N N . ILE A 1 178 ? -22.823 -4.216 36.963 1.00 94.94 178 ILE A N 1
ATOM 1358 C CA . ILE A 1 178 ? -22.490 -2.962 37.635 1.00 94.94 178 ILE A CA 1
ATOM 1359 C C . ILE A 1 178 ? -22.829 -1.840 36.666 1.00 94.94 178 ILE A C 1
ATOM 1361 O O . ILE A 1 178 ? -22.278 -1.795 35.572 1.00 94.94 178 ILE A O 1
ATOM 1365 N N . THR A 1 179 ? -23.716 -0.933 37.058 1.00 93.75 179 THR A N 1
ATOM 1366 C CA . THR A 1 179 ? -23.990 0.280 36.283 1.00 93.75 179 THR A CA 1
ATOM 1367 C C . THR A 1 179 ? -23.221 1.454 36.868 1.00 93.75 179 THR A C 1
ATOM 1369 O O . THR A 1 179 ? -23.174 1.633 38.084 1.00 93.75 179 THR A O 1
ATOM 1372 N N . THR A 1 180 ? -22.570 2.225 36.003 1.00 91.56 180 THR A N 1
ATOM 1373 C CA . THR A 1 180 ? -21.858 3.459 36.365 1.00 91.56 180 THR A CA 1
ATOM 1374 C C . THR A 1 180 ? -22.297 4.643 35.505 1.00 91.56 180 THR A C 1
ATOM 1376 O O . THR A 1 180 ? -21.595 5.657 35.423 1.00 91.56 180 THR A O 1
ATOM 1379 N N . LEU A 1 181 ? -23.461 4.514 34.859 1.00 86.25 181 LEU A N 1
ATOM 1380 C CA . LEU A 1 181 ? -24.080 5.601 34.116 1.00 86.25 181 LEU A CA 1
ATOM 1381 C C . LEU A 1 181 ? -24.428 6.751 35.076 1.00 86.25 181 LEU A C 1
ATOM 1383 O O . LEU A 1 181 ? -24.803 6.510 36.220 1.00 86.25 181 LEU A O 1
ATOM 1387 N N . PRO A 1 182 ? -24.298 8.012 34.637 1.00 74.69 182 PRO A N 1
ATOM 1388 C CA . PRO A 1 182 ? -24.601 9.173 35.471 1.00 74.69 182 PRO A CA 1
ATOM 1389 C C . PRO A 1 182 ? -26.108 9.408 35.667 1.00 74.69 182 PRO A C 1
ATOM 1391 O O . PRO A 1 182 ? -26.474 10.334 36.385 1.00 74.69 182 PRO A O 1
ATOM 1394 N N . ASN A 1 183 ? -26.960 8.637 34.987 1.00 72.50 183 ASN A N 1
ATOM 1395 C CA . ASN A 1 183 ? -28.408 8.786 35.002 1.00 72.50 183 ASN A CA 1
ATOM 1396 C C . ASN A 1 183 ? -29.051 7.516 35.574 1.00 72.50 183 ASN A C 1
ATOM 1398 O O . ASN A 1 183 ? -28.770 6.424 35.086 1.00 72.50 183 ASN A O 1
ATOM 1402 N N . ASP A 1 184 ? -29.914 7.683 36.576 1.00 60.25 184 ASP A N 1
ATOM 1403 C CA . ASP A 1 184 ? -30.586 6.598 37.311 1.00 60.25 184 ASP A CA 1
ATOM 1404 C C . ASP A 1 184 ? -31.980 6.255 36.731 1.00 60.25 184 ASP A C 1
ATOM 1406 O O . ASP A 1 184 ? -32.811 5.664 37.423 1.00 60.25 184 ASP A O 1
ATOM 1410 N N . ALA A 1 185 ? -32.264 6.684 35.495 1.00 47.22 185 ALA A N 1
ATOM 1411 C CA . ALA A 1 185 ? -33.583 6.612 34.855 1.00 47.22 185 ALA A CA 1
ATOM 1412 C C . ALA A 1 185 ? -33.701 5.473 33.837 1.00 47.22 185 ALA A C 1
ATOM 1414 O O . ALA A 1 185 ? -32.720 5.251 33.092 1.00 47.22 185 ALA A O 1
#

pLDDT: mean 84.07, std 16.35, range [36.22, 98.12]

Radius of gyration: 29.26 Å; Cα contacts (8 Å, |Δi|>4): 205; chains: 1; bounding box: 57×30×76 Å

Solvent-accessible surface area (backbone atoms only — not comparable to full-atom values): 10430 Å² total; per-residue (Å²): 132,79,67,64,58,61,50,52,52,50,51,42,52,50,52,52,51,51,48,44,52,52,38,20,53,46,35,35,73,68,60,66,37,54,71,68,55,12,41,50,46,28,48,33,50,57,70,68,68,59,91,66,76,87,59,90,68,46,76,67,39,49,56,48,50,52,54,49,45,57,54,31,52,53,49,50,52,52,44,53,53,50,51,50,51,43,56,51,46,57,53,44,41,62,68,49,38,70,72,62,77,54,90,72,66,72,84,63,65,69,23,36,36,34,34,28,63,51,85,61,22,44,51,54,50,52,53,41,49,76,72,67,53,51,50,37,35,34,27,65,50,64,66,64,44,62,79,44,65,86,47,103,50,48,70,42,78,36,56,75,90,39,66,70,44,38,56,74,66,33,51,93,38,39,71,45,78,46,78,48,58,96,63,98,123